Protein AF-A0A432W278-F1 (afdb_monomer_lite)

Radius of gyration: 26.46 Å; chains: 1; bounding box: 54×79×74 Å

Secondary structure (DSSP, 8-state):
------SSSSSSSSSSSSS--S----HHHHHHHHHHHHHHHHHHTT-TTHHHHBTTGGG--HHHHHHHHHHHTT-PPPS-SSS--HHHHHHHHHTTS-S-EEEEETTEEEEE-SS-HHHHHHSS-HHHHHHHHHHHHHHHHHHT-SSPP-B--PPPHHHHHHHHHHHHHH-GGGHHHHHHHHHHHHHHHHHH-TT--HHHHHHHHHHHHHHHHHHHHTTSS-THHHHHHHHHHHHHHT---

Foldseek 3Di:
DDDDDDPDPPPVVPPPPPPDPPPPDDLLVVLVLLQQLLLLLLLLVVAPQNPVWWPPSVVDPSNVSSVCSCVVSVFAADQPDDDDGQVNQVVCSNVVVDSWHWTHGPNDTDIDDPDRLSCLSNDPDPVSNQVSQVSNQVSCVVVVDPPGTDTQPQQQLLNQLLLLCLCCVVPVVCVVVSNVSNVVSLVVNCVVVVPDDSVVSVVVSVVVSVVVNVCCVVVVDPPVVSVVSNVSSCSSVVNDD

pLDDT: mean 82.52, std 17.35, range [30.95, 97.56]

Organism: NCBI:txid1434071

Structure (mmCIF, N/CA/C/O backbone):
data_AF-A0A432W278-F1
#
_entry.id   AF-A0A432W278-F1
#
loop_
_atom_site.group_PDB
_atom_site.id
_atom_site.type_symbol
_atom_site.label_atom_id
_atom_site.label_alt_id
_atom_site.label_comp_id
_atom_site.label_asym_id
_atom_site.label_entity_id
_atom_site.label_seq_id
_atom_site.pdbx_PDB_ins_code
_atom_site.Cartn_x
_atom_site.Cartn_y
_atom_site.Cartn_z
_atom_site.occupancy
_atom_site.B_iso_or_equiv
_atom_site.auth_seq_id
_atom_site.auth_comp_id
_atom_site.auth_asym_id
_atom_site.auth_atom_id
_atom_site.pdbx_PDB_model_num
ATOM 1 N N . MET A 1 1 ? -18.481 -60.434 -42.147 1.00 44.75 1 MET A N 1
ATOM 2 C CA . MET A 1 1 ? -17.463 -60.028 -41.149 1.00 44.75 1 MET A CA 1
ATOM 3 C C . MET A 1 1 ? -16.769 -58.759 -41.625 1.00 44.75 1 MET A C 1
ATOM 5 O O . MET A 1 1 ? -16.102 -58.838 -42.648 1.00 44.75 1 MET A O 1
ATOM 9 N N . LYS A 1 2 ? -16.975 -57.632 -40.922 1.00 33.44 2 LYS A N 1
ATOM 10 C CA . LYS A 1 2 ? -16.188 -56.371 -40.870 1.00 33.44 2 LYS A CA 1
ATOM 11 C C . LYS A 1 2 ? -17.157 -55.227 -40.532 1.00 33.44 2 LYS A C 1
ATOM 13 O O . LYS A 1 2 ? -17.983 -54.877 -41.357 1.00 33.44 2 LYS A O 1
ATOM 18 N N . VAL A 1 3 ? -17.338 -54.902 -39.253 1.00 35.91 3 VAL A N 1
ATOM 19 C CA . VAL A 1 3 ? -16.510 -54.037 -38.380 1.00 35.91 3 VAL A CA 1
ATOM 20 C C . VAL A 1 3 ? -17.212 -52.685 -38.224 1.00 35.91 3 VAL A C 1
ATOM 22 O O . VAL A 1 3 ? -17.221 -51.840 -39.113 1.00 35.91 3 VAL A O 1
ATOM 25 N N . PHE A 1 4 ? -17.831 -52.554 -37.050 1.00 41.25 4 PHE A N 1
ATOM 26 C CA . PHE A 1 4 ? -18.164 -51.317 -36.356 1.00 41.25 4 PHE A CA 1
ATOM 27 C C . PHE A 1 4 ? -16.961 -50.369 -36.360 1.00 41.25 4 PHE A C 1
ATOM 29 O O . PHE A 1 4 ? -15.943 -50.733 -35.794 1.00 41.25 4 PHE A O 1
ATOM 36 N N . HIS A 1 5 ? -17.080 -49.173 -36.938 1.00 38.38 5 HIS A N 1
ATOM 37 C CA . HIS A 1 5 ? -16.301 -47.982 -36.557 1.00 38.38 5 HIS A CA 1
ATOM 38 C C . HIS A 1 5 ? -16.907 -46.738 -37.228 1.00 38.38 5 HIS A C 1
ATOM 40 O O . HIS A 1 5 ? -16.278 -46.044 -38.019 1.00 38.38 5 HIS A O 1
ATOM 46 N N . LEU A 1 6 ? -18.168 -46.447 -36.911 1.00 40.25 6 LEU A N 1
ATOM 47 C CA . LEU A 1 6 ? -18.761 -45.136 -37.155 1.00 40.25 6 LEU A CA 1
ATOM 48 C C . LEU A 1 6 ? -19.125 -44.553 -35.789 1.00 40.25 6 LEU A C 1
ATOM 50 O O . LEU A 1 6 ? -19.792 -45.224 -35.010 1.00 40.25 6 LEU A O 1
ATOM 54 N N . ARG A 1 7 ? -18.724 -43.299 -35.547 1.00 42.03 7 ARG A N 1
ATOM 55 C CA . ARG A 1 7 ? -18.980 -42.473 -34.344 1.00 42.03 7 ARG A CA 1
ATOM 56 C C . ARG A 1 7 ? -17.955 -42.551 -33.205 1.00 42.03 7 ARG A C 1
ATOM 58 O O . ARG A 1 7 ? -18.301 -42.824 -32.067 1.00 42.03 7 ARG A O 1
ATOM 65 N N . LEU A 1 8 ? -16.702 -42.189 -33.489 1.00 38.44 8 LEU A N 1
ATOM 66 C CA . LEU A 1 8 ? -15.795 -41.662 -32.453 1.00 38.44 8 LEU A CA 1
ATOM 67 C C . LEU A 1 8 ? -14.733 -40.703 -33.028 1.00 38.44 8 LEU A C 1
ATOM 69 O O . LEU A 1 8 ? -13.566 -40.761 -32.664 1.00 38.44 8 LEU A O 1
ATOM 73 N N . LYS A 1 9 ? -15.110 -39.849 -33.989 1.00 35.84 9 LYS A N 1
ATOM 74 C CA . LYS A 1 9 ? -14.196 -38.840 -34.565 1.00 35.84 9 LYS A CA 1
ATOM 75 C C . LYS A 1 9 ? -14.735 -37.408 -34.577 1.00 35.84 9 LYS A C 1
ATOM 77 O O . LYS A 1 9 ? -14.032 -36.512 -35.018 1.00 35.84 9 LYS A O 1
ATOM 82 N N . THR A 1 10 ? -15.930 -37.161 -34.041 1.00 41.06 10 THR A N 1
ATOM 83 C CA . THR A 1 10 ? -16.593 -35.847 -34.173 1.00 41.06 10 THR A CA 1
ATOM 84 C C . THR A 1 10 ? -16.760 -35.098 -32.845 1.00 41.06 10 THR A C 1
ATOM 86 O O . THR A 1 10 ? -17.357 -34.035 -32.826 1.00 41.06 10 THR A O 1
ATOM 89 N N . ILE A 1 11 ? -16.218 -35.613 -31.732 1.00 42.56 11 ILE A N 1
ATOM 90 C CA . ILE A 1 11 ? -16.357 -34.993 -30.392 1.00 42.56 11 ILE A CA 1
ATOM 91 C C . ILE A 1 11 ? -14.995 -34.563 -29.798 1.00 42.56 11 ILE A C 1
ATOM 93 O O . ILE A 1 11 ? -14.932 -34.030 -28.701 1.00 42.56 11 ILE A O 1
ATOM 97 N N . ILE A 1 12 ? -13.883 -34.713 -30.531 1.00 39.59 12 ILE A N 1
ATOM 98 C CA . ILE A 1 12 ? -12.540 -34.333 -30.035 1.00 39.59 12 ILE A CA 1
ATOM 99 C C . ILE A 1 12 ? -12.035 -33.005 -30.641 1.00 39.59 12 ILE A C 1
ATOM 101 O O . ILE A 1 12 ? -11.103 -32.406 -30.122 1.00 39.59 12 ILE A O 1
ATOM 105 N N . CYS A 1 13 ? -12.698 -32.457 -31.667 1.00 33.22 13 CYS A N 1
ATOM 106 C CA . CYS A 1 13 ? -12.351 -31.133 -32.215 1.00 33.22 13 CYS A CA 1
ATOM 107 C C . CYS A 1 13 ? -13.044 -29.948 -31.516 1.00 33.22 13 CYS A C 1
ATOM 109 O O . CYS A 1 13 ? -12.709 -28.808 -31.810 1.00 33.22 13 CYS A O 1
ATOM 111 N N . GLY A 1 14 ? -14.000 -30.188 -30.611 1.00 33.12 14 GLY A N 1
ATOM 112 C CA . GLY A 1 14 ? -14.827 -29.130 -30.008 1.00 33.12 14 GLY A CA 1
ATOM 113 C C . GLY A 1 14 ? -14.397 -28.648 -28.618 1.00 33.12 14 GLY A C 1
ATOM 114 O O . GLY A 1 14 ? -15.057 -27.780 -28.065 1.00 33.12 14 GLY A O 1
ATOM 115 N N . LEU A 1 15 ? -13.333 -29.210 -28.034 1.00 38.19 15 LEU A N 1
ATOM 116 C CA . LEU A 1 15 ? -12.985 -29.011 -26.615 1.00 38.19 15 LEU A CA 1
ATOM 117 C C . LEU A 1 15 ? -11.538 -28.549 -26.372 1.00 38.19 15 LEU A C 1
ATOM 119 O O . LEU A 1 15 ? -11.066 -28.573 -25.242 1.00 38.19 15 LEU A O 1
ATOM 123 N N . LEU A 1 16 ? -10.842 -28.097 -27.419 1.00 39.88 16 LEU A N 1
ATOM 124 C CA . LEU A 1 16 ? -9.455 -27.612 -27.333 1.00 39.88 16 LEU A CA 1
ATOM 125 C C . LEU A 1 16 ? -9.276 -26.145 -27.761 1.00 39.88 16 LEU A C 1
ATOM 127 O O . LEU A 1 16 ? -8.149 -25.693 -27.916 1.00 39.88 16 LEU A O 1
ATOM 131 N N . PHE A 1 17 ? -10.368 -25.393 -27.938 1.00 38.19 17 PHE A N 1
ATOM 132 C CA . PHE A 1 17 ? -10.340 -24.051 -28.540 1.00 38.19 17 PHE A CA 1
ATOM 133 C C . PHE A 1 17 ? -10.944 -22.942 -27.659 1.00 38.19 17 PHE A C 1
ATOM 135 O O . PHE A 1 17 ? -11.505 -21.976 -28.168 1.00 38.19 17 PHE A O 1
ATOM 142 N N . THR A 1 18 ? -10.836 -23.066 -26.332 1.00 38.47 18 THR A N 1
ATOM 143 C CA . THR A 1 18 ? -11.230 -21.995 -25.390 1.00 38.47 18 THR A CA 1
ATOM 144 C C . THR A 1 18 ? -10.151 -21.637 -24.366 1.00 38.47 18 THR A C 1
ATOM 146 O O . THR A 1 18 ? -10.458 -21.051 -23.333 1.00 38.47 18 THR A O 1
ATOM 149 N N . LEU A 1 19 ? -8.880 -21.943 -24.636 1.00 41.91 19 LEU A N 1
ATOM 150 C CA . LEU A 1 19 ? -7.759 -21.311 -23.937 1.00 41.91 19 LEU A CA 1
ATOM 151 C C . LEU A 1 19 ? -6.963 -20.481 -24.944 1.00 41.91 19 LEU A C 1
ATOM 153 O O . LEU A 1 19 ? -6.742 -20.930 -26.062 1.00 41.91 19 LEU A O 1
ATOM 157 N N . PHE A 1 20 ? -6.531 -19.295 -24.512 1.00 40.19 20 PHE A N 1
ATOM 158 C CA . PHE A 1 20 ? -5.758 -18.289 -25.255 1.00 40.19 20 PHE A CA 1
ATOM 159 C C . PHE A 1 20 ? -6.564 -17.282 -26.092 1.00 40.19 20 PHE A C 1
ATOM 161 O O . PHE A 1 20 ? -6.241 -17.006 -27.240 1.00 40.19 20 PHE A O 1
ATOM 168 N N . CYS A 1 21 ? -7.530 -16.607 -25.462 1.00 30.95 21 CYS A N 1
ATOM 169 C CA . CYS A 1 21 ? -7.754 -15.187 -25.763 1.00 30.95 21 CYS A CA 1
ATOM 170 C C . CYS A 1 21 ? -6.846 -14.340 -24.856 1.00 30.95 21 CYS A C 1
ATOM 172 O O . CYS A 1 21 ? -7.317 -13.650 -23.962 1.00 30.95 21 CYS A O 1
ATOM 174 N N . ASN A 1 22 ? -5.533 -14.426 -25.071 1.00 46.69 22 ASN A N 1
ATOM 175 C CA . ASN A 1 22 ? -4.646 -13.302 -24.786 1.00 46.69 22 ASN A CA 1
ATOM 176 C C . ASN A 1 22 ? -4.217 -12.784 -26.159 1.00 46.69 22 ASN A C 1
ATOM 178 O O . ASN A 1 22 ? -3.724 -13.595 -26.950 1.00 46.69 22 ASN A O 1
ATOM 182 N N . PRO A 1 23 ? -4.416 -11.497 -26.498 1.00 47.69 23 PRO A N 1
ATOM 183 C CA . PRO A 1 23 ? -3.781 -10.954 -27.688 1.00 47.69 23 PRO A CA 1
ATOM 184 C C . PRO A 1 23 ? -2.285 -11.236 -27.544 1.00 47.69 23 PRO A C 1
ATOM 186 O O . PRO A 1 23 ? -1.694 -10.908 -26.514 1.00 47.69 23 PRO A O 1
ATOM 189 N N . ALA A 1 24 ? -1.699 -11.935 -28.515 1.00 52.19 24 ALA A N 1
ATOM 190 C CA . ALA A 1 24 ? -0.270 -12.195 -28.523 1.00 52.19 24 ALA A CA 1
ATOM 191 C C . ALA A 1 24 ? 0.432 -10.834 -28.579 1.00 52.19 24 ALA A C 1
ATOM 193 O O . ALA A 1 24 ? 0.483 -10.205 -29.636 1.00 52.19 24 ALA A O 1
ATOM 194 N N . LEU A 1 25 ? 0.881 -10.340 -27.421 1.00 61.69 25 LEU A N 1
ATOM 195 C CA . LEU A 1 25 ? 1.687 -9.133 -27.345 1.00 61.69 25 LEU A CA 1
ATOM 196 C C . LEU A 1 25 ? 2.923 -9.343 -28.214 1.00 61.69 25 LEU A C 1
ATOM 198 O O . LEU A 1 25 ? 3.498 -10.436 -28.241 1.00 61.69 25 LEU A O 1
ATOM 202 N N . SER A 1 26 ? 3.325 -8.297 -28.933 1.00 78.38 26 SER A N 1
ATOM 203 C CA . SER A 1 26 ? 4.580 -8.352 -29.668 1.00 78.38 26 SER A CA 1
ATOM 204 C C . SER A 1 26 ? 5.733 -8.572 -28.683 1.00 78.38 26 SER A C 1
ATOM 206 O O . SER A 1 26 ? 5.666 -8.157 -27.523 1.00 78.38 26 SER A O 1
ATOM 208 N N . THR A 1 27 ? 6.816 -9.209 -29.132 1.00 82.94 27 THR A N 1
ATOM 209 C CA . THR A 1 27 ? 8.018 -9.405 -28.305 1.00 82.94 27 THR A CA 1
ATOM 210 C C . THR A 1 27 ? 8.522 -8.079 -27.724 1.00 82.94 27 THR A C 1
ATOM 212 O O . THR A 1 27 ? 8.979 -8.035 -26.585 1.00 82.94 27 THR A O 1
ATOM 215 N N . GLU A 1 28 ? 8.378 -6.983 -28.473 1.00 87.62 28 GLU A N 1
ATOM 216 C CA . GLU A 1 28 ? 8.726 -5.639 -28.015 1.00 87.62 28 GLU A CA 1
ATOM 217 C C . GLU A 1 28 ? 7.831 -5.162 -26.864 1.00 87.62 28 GLU A C 1
ATOM 219 O O . GLU A 1 28 ? 8.345 -4.638 -25.877 1.00 87.62 28 GLU A O 1
ATOM 224 N N . ASP A 1 29 ? 6.514 -5.364 -26.944 1.00 90.31 29 ASP A N 1
ATOM 225 C CA . ASP A 1 29 ? 5.596 -4.954 -25.876 1.00 90.31 29 ASP A CA 1
ATOM 226 C C . ASP A 1 29 ? 5.837 -5.739 -24.585 1.00 90.31 29 ASP A C 1
ATOM 228 O O . ASP A 1 29 ? 5.805 -5.159 -23.498 1.00 90.31 29 ASP A O 1
ATOM 232 N N . VAL A 1 30 ? 6.155 -7.033 -24.696 1.00 91.00 30 VAL A N 1
ATOM 233 C CA . VAL A 1 30 ? 6.551 -7.860 -23.546 1.00 91.00 30 VAL A CA 1
ATOM 234 C C . VAL A 1 30 ? 7.827 -7.308 -22.904 1.00 91.00 30 VAL A C 1
ATOM 236 O O . VAL A 1 30 ? 7.872 -7.120 -21.690 1.00 91.00 30 VAL A O 1
ATOM 239 N N . MET A 1 31 ? 8.845 -6.970 -23.703 1.00 91.56 31 MET A N 1
ATOM 240 C CA . MET A 1 31 ? 10.083 -6.362 -23.196 1.00 91.56 31 MET A CA 1
ATOM 241 C C . MET A 1 31 ? 9.833 -4.996 -22.543 1.00 91.56 31 MET A C 1
ATOM 243 O O . MET A 1 31 ? 10.388 -4.717 -21.480 1.00 91.56 31 MET A O 1
ATOM 247 N N . LYS A 1 32 ? 8.977 -4.148 -23.131 1.00 93.44 32 LYS A N 1
ATOM 248 C CA . LYS A 1 32 ? 8.598 -2.857 -22.530 1.00 93.44 32 LYS A CA 1
ATOM 249 C C . LYS A 1 32 ? 7.884 -3.053 -21.202 1.00 93.44 32 LYS A C 1
ATOM 251 O O . LYS A 1 32 ? 8.180 -2.349 -20.240 1.00 93.44 32 LYS A O 1
ATOM 256 N N . GLN A 1 33 ? 6.962 -4.009 -21.135 1.00 95.06 33 GLN A N 1
ATOM 257 C CA . GLN A 1 33 ? 6.247 -4.311 -19.903 1.00 95.06 33 GLN A CA 1
ATOM 258 C C . GLN A 1 33 ? 7.193 -4.852 -18.825 1.00 95.06 33 GLN A C 1
ATOM 260 O O . GLN A 1 33 ? 7.074 -4.475 -17.660 1.00 95.06 33 GLN A O 1
ATOM 265 N N . ALA A 1 34 ? 8.167 -5.684 -19.198 1.00 95.50 34 ALA A N 1
ATOM 266 C CA . ALA A 1 34 ? 9.200 -6.162 -18.283 1.00 95.50 34 ALA A CA 1
ATOM 267 C C . ALA A 1 34 ? 10.079 -5.010 -17.783 1.00 95.50 34 ALA A C 1
ATOM 269 O O . ALA A 1 34 ? 10.365 -4.941 -16.590 1.00 95.50 34 ALA A O 1
ATOM 270 N N . GLY A 1 35 ? 10.437 -4.070 -18.665 1.00 94.19 35 GLY A N 1
ATOM 271 C CA . GLY A 1 35 ? 11.166 -2.851 -18.315 1.00 94.19 35 GLY A CA 1
ATOM 272 C C . GLY A 1 35 ? 10.418 -1.980 -17.311 1.00 94.19 35 GLY A C 1
ATOM 273 O O . GLY A 1 35 ? 10.987 -1.628 -16.278 1.00 94.19 35 GLY A O 1
ATOM 274 N N . ARG A 1 36 ? 9.127 -1.708 -17.548 1.00 95.50 36 ARG A N 1
ATOM 275 C CA . ARG A 1 36 ? 8.267 -0.992 -16.587 1.00 95.50 36 ARG A CA 1
ATOM 276 C C . ARG A 1 36 ? 8.257 -1.673 -15.225 1.00 95.50 36 ARG A C 1
ATOM 278 O O . ARG A 1 36 ? 8.549 -1.028 -14.224 1.00 95.50 36 ARG A O 1
ATOM 285 N N . CYS A 1 37 ? 7.961 -2.972 -15.186 1.00 96.31 37 CYS A N 1
ATOM 286 C CA . CYS A 1 37 ? 7.897 -3.717 -13.933 1.00 96.31 37 CYS A CA 1
ATOM 287 C C . CYS A 1 37 ? 9.248 -3.734 -13.206 1.00 96.31 37 CYS A C 1
ATOM 289 O O . CYS A 1 37 ? 9.292 -3.486 -12.004 1.00 96.31 37 CYS A O 1
ATOM 291 N N . ALA A 1 38 ? 10.355 -3.939 -13.925 1.00 95.00 38 ALA A N 1
ATOM 292 C CA . ALA A 1 38 ? 11.690 -3.927 -13.339 1.00 95.00 38 ALA A CA 1
ATOM 293 C C . ALA A 1 38 ? 12.010 -2.591 -12.660 1.00 95.00 38 ALA A C 1
ATOM 295 O O . ALA A 1 38 ? 12.450 -2.578 -11.511 1.00 95.00 38 ALA A O 1
ATOM 296 N N . VAL A 1 39 ? 11.763 -1.466 -13.337 1.00 94.19 39 VAL A N 1
ATOM 297 C CA . VAL A 1 39 ? 12.052 -0.155 -12.745 1.00 94.19 39 VAL A CA 1
ATOM 298 C C . VAL A 1 39 ? 11.076 0.186 -11.620 1.00 94.19 39 VAL A C 1
ATOM 300 O O . VAL A 1 39 ? 11.513 0.724 -10.605 1.00 94.19 39 VAL A O 1
ATOM 303 N N . ASN A 1 40 ? 9.801 -0.201 -11.728 1.00 95.50 40 ASN A N 1
ATOM 304 C CA . ASN A 1 40 ? 8.835 -0.059 -10.636 1.00 95.50 40 ASN A CA 1
ATOM 305 C C . ASN A 1 40 ? 9.316 -0.770 -9.363 1.00 95.50 40 ASN A C 1
ATOM 307 O O . ASN A 1 40 ? 9.323 -0.156 -8.302 1.00 95.50 40 ASN A O 1
ATOM 311 N N . TYR A 1 41 ? 9.789 -2.019 -9.448 1.00 95.44 41 TYR A N 1
ATOM 312 C CA . TYR A 1 41 ? 10.339 -2.718 -8.280 1.00 95.44 41 TYR A CA 1
ATOM 313 C C . TYR A 1 41 ? 11.577 -2.026 -7.699 1.00 95.44 41 TYR A C 1
ATOM 315 O O . TYR A 1 41 ? 11.699 -1.902 -6.480 1.00 95.44 41 TYR A O 1
ATOM 323 N N . LEU A 1 42 ? 12.491 -1.543 -8.550 1.00 92.88 42 LEU A N 1
ATOM 324 C CA . LEU A 1 42 ? 13.658 -0.798 -8.070 1.00 92.88 42 LEU A CA 1
ATOM 325 C C . LEU A 1 42 ? 13.237 0.499 -7.366 1.00 92.88 42 LEU A C 1
ATOM 327 O O . LEU A 1 42 ? 13.809 0.840 -6.334 1.00 92.88 42 LEU A O 1
ATOM 331 N N . GLN A 1 43 ? 12.208 1.188 -7.860 1.00 93.12 43 GLN A N 1
ATOM 332 C CA . GLN A 1 43 ? 11.645 2.364 -7.198 1.00 93.12 43 GLN A CA 1
ATOM 333 C C . GLN A 1 43 ? 11.083 2.050 -5.804 1.00 93.12 43 GLN A C 1
ATOM 335 O O . GLN A 1 43 ? 11.271 2.862 -4.900 1.00 93.12 43 GLN A O 1
ATOM 340 N N . VAL A 1 44 ? 10.456 0.882 -5.595 1.00 93.38 44 VAL A N 1
ATOM 341 C CA . VAL A 1 44 ? 9.965 0.478 -4.260 1.00 93.38 44 VAL A CA 1
ATOM 342 C C . VAL A 1 44 ? 11.100 0.472 -3.235 1.00 93.38 44 VAL A C 1
ATOM 344 O O . VAL A 1 44 ? 10.909 0.944 -2.118 1.00 93.38 44 VAL A O 1
ATOM 347 N N . SER A 1 45 ? 12.307 0.041 -3.625 1.00 88.56 45 SER A N 1
ATOM 348 C CA . SER A 1 45 ? 13.479 0.042 -2.733 1.00 88.56 45 SER A CA 1
ATOM 349 C C . SER A 1 45 ? 13.915 1.440 -2.266 1.00 88.56 45 SER A C 1
ATOM 351 O O . SER A 1 45 ? 14.687 1.563 -1.316 1.00 88.56 45 SER A O 1
ATOM 353 N N . HIS A 1 46 ? 13.405 2.492 -2.911 1.00 88.88 46 HIS A N 1
ATOM 354 C CA . HIS A 1 46 ? 13.645 3.891 -2.566 1.00 88.88 46 HIS A CA 1
ATOM 355 C C . HIS A 1 46 ? 12.458 4.553 -1.854 1.00 88.88 46 HIS A C 1
ATOM 357 O O . HIS A 1 46 ? 12.598 5.689 -1.395 1.00 88.88 46 HIS A O 1
ATOM 363 N N . ALA A 1 47 ? 11.302 3.889 -1.770 1.00 90.88 47 ALA A N 1
ATOM 364 C CA . ALA A 1 47 ? 10.122 4.431 -1.111 1.00 90.88 47 ALA A CA 1
ATOM 365 C C . ALA A 1 47 ? 10.259 4.301 0.412 1.00 90.88 47 ALA A C 1
ATOM 367 O O . ALA A 1 47 ? 10.384 3.207 0.964 1.00 90.88 47 ALA A O 1
ATOM 368 N N . SER A 1 48 ? 10.205 5.436 1.102 1.00 89.56 48 SER A N 1
ATOM 369 C CA . SER A 1 48 ? 10.283 5.519 2.564 1.00 89.56 48 SER A CA 1
ATOM 370 C C . SER A 1 48 ? 9.077 4.896 3.274 1.00 89.56 48 SER A C 1
ATOM 372 O O . SER A 1 48 ? 9.191 4.455 4.418 1.00 89.56 48 SER A O 1
ATOM 374 N N . ALA A 1 49 ? 7.926 4.853 2.601 1.00 87.19 49 ALA A N 1
ATOM 375 C CA . ALA A 1 49 ? 6.684 4.307 3.128 1.00 87.19 49 ALA A CA 1
ATOM 376 C C . ALA A 1 49 ? 6.467 2.823 2.790 1.00 87.19 49 ALA A C 1
ATOM 378 O O . ALA A 1 49 ? 5.503 2.246 3.290 1.00 87.19 49 ALA A O 1
ATOM 379 N N . ALA A 1 50 ? 7.330 2.188 1.981 1.00 89.75 50 ALA A N 1
ATOM 380 C CA . ALA A 1 50 ? 7.112 0.832 1.459 1.00 89.75 50 ALA A CA 1
ATOM 381 C C . ALA A 1 50 ? 6.766 -0.187 2.559 1.00 89.75 50 ALA A C 1
ATOM 383 O O . ALA A 1 50 ? 5.744 -0.867 2.473 1.00 89.75 50 ALA A O 1
ATOM 384 N N . ASN A 1 51 ? 7.541 -0.215 3.647 1.00 86.44 51 ASN A N 1
ATOM 385 C CA . ASN A 1 51 ? 7.328 -1.124 4.778 1.00 86.44 51 ASN A CA 1
ATOM 386 C C . ASN A 1 51 ? 6.081 -0.815 5.632 1.00 86.44 51 ASN A C 1
ATOM 388 O O . ASN A 1 51 ? 5.723 -1.607 6.498 1.00 86.44 51 ASN A O 1
ATOM 392 N N . ARG A 1 52 ? 5.419 0.326 5.408 1.00 82.44 52 ARG A N 1
ATOM 393 C CA . ARG A 1 52 ? 4.171 0.729 6.083 1.00 82.44 52 ARG A CA 1
ATOM 394 C C . ARG A 1 52 ? 2.935 0.555 5.210 1.00 82.44 52 ARG A C 1
ATOM 396 O O . ARG A 1 52 ? 1.823 0.699 5.711 1.00 82.44 52 ARG A O 1
ATOM 403 N N . VAL A 1 53 ? 3.112 0.295 3.915 1.00 86.69 53 VAL A N 1
ATOM 404 C CA . VAL A 1 53 ? 2.001 0.192 2.958 1.00 86.69 53 VAL A CA 1
ATOM 405 C C . VAL A 1 53 ? 1.959 -1.148 2.230 1.00 86.69 53 VAL A C 1
ATOM 407 O O . VAL A 1 53 ? 0.895 -1.491 1.720 1.00 86.69 53 VAL A O 1
ATOM 410 N N . ILE A 1 54 ? 3.047 -1.929 2.228 1.00 90.12 54 ILE A N 1
ATOM 411 C CA . ILE A 1 54 ? 3.136 -3.275 1.641 1.00 90.12 54 ILE A CA 1
ATOM 412 C C . ILE A 1 54 ? 3.241 -4.332 2.751 1.00 90.12 54 ILE A C 1
ATOM 414 O O . ILE A 1 54 ? 4.062 -4.209 3.660 1.00 90.12 54 ILE A O 1
ATOM 418 N N . VAL A 1 55 ? 2.407 -5.373 2.669 1.00 85.75 55 VAL A N 1
ATOM 419 C CA . VAL A 1 55 ? 2.410 -6.511 3.609 1.00 85.75 55 VAL A CA 1
ATOM 420 C C . VAL A 1 55 ? 3.724 -7.273 3.511 1.00 85.75 55 VAL A C 1
ATOM 422 O O . VAL A 1 55 ? 4.191 -7.545 2.407 1.00 85.75 55 VAL A O 1
ATOM 425 N N . ASP A 1 56 ? 4.290 -7.630 4.668 1.00 85.31 56 ASP A N 1
ATOM 426 C CA . ASP A 1 56 ? 5.499 -8.451 4.789 1.00 85.31 56 ASP A CA 1
ATOM 427 C C . ASP A 1 56 ? 6.648 -7.982 3.881 1.00 85.31 56 ASP A C 1
ATOM 429 O O . ASP A 1 56 ? 7.411 -8.795 3.364 1.00 85.31 56 ASP A O 1
ATOM 433 N N . TYR A 1 57 ? 6.781 -6.663 3.687 1.00 89.50 57 TYR A N 1
ATOM 434 C CA . TYR A 1 57 ? 7.737 -6.064 2.749 1.00 89.50 57 TYR A CA 1
ATOM 435 C C . TYR A 1 57 ? 9.172 -6.585 2.925 1.00 89.50 57 TYR A C 1
ATOM 437 O O . TYR A 1 57 ? 9.849 -6.866 1.943 1.00 89.50 57 TYR A O 1
ATOM 445 N N . GLU A 1 58 ? 9.611 -6.799 4.167 1.00 86.81 58 GLU A N 1
ATOM 446 C CA . GLU A 1 58 ? 10.947 -7.326 4.489 1.00 86.81 58 GLU A CA 1
ATOM 447 C C . GLU A 1 58 ? 11.193 -8.758 3.965 1.00 86.81 58 GLU A C 1
ATOM 449 O O . GLU A 1 58 ? 12.337 -9.193 3.854 1.00 86.81 58 GLU A O 1
ATOM 454 N N . GLN A 1 59 ? 10.136 -9.507 3.628 1.00 87.94 59 GLN A N 1
ATOM 455 C CA . GLN A 1 59 ? 10.218 -10.844 3.023 1.00 87.94 59 GLN A CA 1
ATOM 456 C C . GLN A 1 59 ? 10.212 -10.798 1.484 1.00 87.94 59 GLN A C 1
ATOM 458 O O . GLN A 1 59 ? 10.335 -11.836 0.829 1.00 87.94 59 GLN A O 1
ATOM 463 N N . ILE A 1 60 ? 10.050 -9.611 0.890 1.00 92.69 60 ILE A N 1
ATOM 464 C CA . ILE A 1 60 ? 9.933 -9.404 -0.553 1.00 92.69 60 ILE A CA 1
ATOM 465 C C . ILE A 1 60 ? 11.221 -8.775 -1.083 1.00 92.69 60 ILE A C 1
ATOM 467 O O . ILE A 1 60 ? 11.445 -7.573 -0.960 1.00 92.69 60 ILE A O 1
ATOM 471 N N . ASP A 1 61 ? 12.046 -9.565 -1.773 1.00 94.88 61 ASP A N 1
ATOM 472 C CA . ASP A 1 61 ? 13.227 -9.032 -2.460 1.00 94.88 61 ASP A CA 1
ATOM 473 C C . ASP A 1 61 ? 12.838 -8.377 -3.799 1.00 94.88 61 ASP A C 1
ATOM 475 O O . ASP A 1 61 ? 12.965 -8.952 -4.884 1.00 94.88 61 ASP A O 1
ATOM 479 N N . VAL A 1 62 ? 12.330 -7.143 -3.724 1.00 94.00 62 VAL A N 1
ATOM 480 C CA . VAL A 1 62 ? 11.964 -6.341 -4.907 1.00 94.00 62 VAL A CA 1
ATOM 481 C C . VAL A 1 62 ? 13.161 -6.099 -5.830 1.00 94.00 62 VAL A C 1
ATOM 483 O O . VAL A 1 62 ? 13.013 -6.016 -7.051 1.00 94.00 62 VAL A O 1
ATOM 486 N N . ARG A 1 63 ? 14.377 -6.042 -5.276 1.00 92.94 63 ARG A N 1
ATOM 487 C CA . ARG A 1 63 ? 15.595 -5.858 -6.063 1.00 92.94 63 ARG A CA 1
ATOM 488 C C . ARG A 1 63 ? 15.884 -7.102 -6.898 1.00 92.94 63 ARG A C 1
ATOM 490 O O . ARG A 1 63 ? 16.200 -6.962 -8.079 1.00 92.94 63 ARG A O 1
ATOM 497 N N . GLU A 1 64 ? 15.778 -8.294 -6.321 1.00 95.19 64 GLU A N 1
ATOM 498 C CA . GLU A 1 64 ? 15.935 -9.553 -7.055 1.00 95.19 64 GLU A CA 1
ATOM 499 C C . GLU A 1 64 ? 14.938 -9.635 -8.211 1.00 95.19 64 GLU A C 1
ATOM 501 O O . GLU A 1 64 ? 15.380 -9.841 -9.343 1.00 95.19 64 GLU A O 1
ATOM 506 N N . ARG A 1 65 ? 13.649 -9.342 -7.973 1.00 96.62 65 ARG A N 1
ATOM 507 C CA . ARG A 1 65 ? 12.604 -9.361 -9.018 1.00 96.62 65 ARG A CA 1
ATOM 508 C C . ARG A 1 65 ? 12.948 -8.460 -10.191 1.00 96.62 65 ARG A C 1
ATOM 510 O O . ARG A 1 65 ? 12.866 -8.874 -11.349 1.00 96.62 65 ARG A O 1
ATOM 517 N N . ALA A 1 66 ? 13.391 -7.237 -9.905 1.00 94.69 66 ALA A N 1
ATOM 518 C CA . ALA A 1 66 ? 13.822 -6.312 -10.942 1.00 94.69 66 ALA A CA 1
ATOM 519 C C . ALA A 1 66 ? 14.970 -6.880 -11.782 1.00 94.69 66 ALA A C 1
ATOM 521 O O . ALA A 1 66 ? 14.915 -6.887 -13.014 1.00 94.69 66 ALA A O 1
ATOM 522 N N . TRP A 1 67 ? 16.014 -7.384 -11.120 1.00 93.19 67 TRP A N 1
ATOM 523 C CA . TRP A 1 67 ? 17.176 -7.933 -11.809 1.00 93.19 67 TRP A CA 1
ATOM 524 C C . TRP A 1 67 ? 16.870 -9.240 -12.539 1.00 93.19 67 TRP A C 1
ATOM 526 O O . TRP A 1 67 ? 17.484 -9.506 -13.574 1.00 93.19 67 TRP A O 1
ATOM 536 N N . HIS A 1 68 ? 15.923 -10.036 -12.044 1.00 95.69 68 HIS A N 1
ATOM 537 C CA . HIS A 1 68 ? 15.392 -11.190 -12.749 1.00 95.69 68 HIS A CA 1
ATOM 538 C C . HIS A 1 68 ? 14.810 -10.759 -14.097 1.00 95.69 68 HIS A C 1
ATOM 540 O O . HIS A 1 68 ? 15.258 -11.253 -15.129 1.00 95.69 68 HIS A O 1
ATOM 546 N N . LEU A 1 69 ? 13.904 -9.777 -14.112 1.00 95.62 69 LEU A N 1
ATOM 547 C CA . LEU A 1 69 ? 13.298 -9.274 -15.349 1.00 95.62 69 LEU A CA 1
ATOM 548 C C . LEU A 1 69 ? 14.331 -8.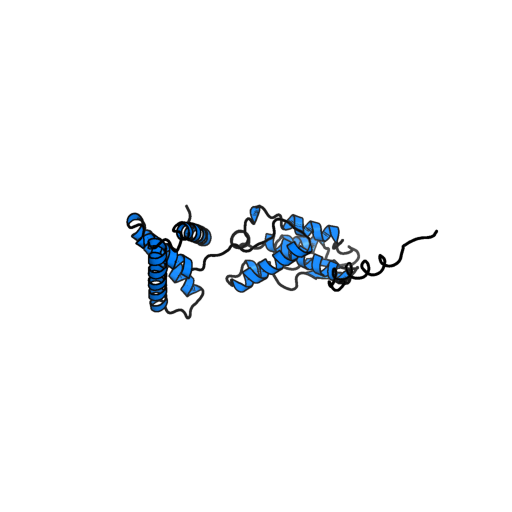681 -16.315 1.00 95.62 69 LEU A C 1
ATOM 550 O O . LEU A 1 69 ? 14.317 -9.013 -17.500 1.00 95.62 69 LEU A O 1
ATOM 554 N N . ILE A 1 70 ? 15.266 -7.865 -15.818 1.00 91.88 70 ILE A N 1
ATOM 555 C CA . ILE A 1 70 ? 16.319 -7.265 -16.653 1.00 91.88 70 ILE A CA 1
ATOM 556 C C . ILE A 1 70 ? 17.160 -8.344 -17.347 1.00 91.88 70 ILE A C 1
ATOM 558 O O . ILE A 1 70 ? 17.462 -8.215 -18.534 1.00 91.88 70 ILE A O 1
ATOM 562 N N . ARG A 1 71 ? 17.519 -9.424 -16.641 1.00 93.00 71 ARG A N 1
ATOM 563 C CA . ARG A 1 71 ? 18.292 -10.534 -17.222 1.00 93.00 71 ARG A CA 1
ATOM 564 C C . ARG A 1 71 ? 17.458 -11.374 -18.184 1.00 93.00 71 ARG A C 1
ATOM 566 O O . ARG A 1 71 ? 17.908 -11.626 -19.299 1.00 93.00 71 ARG A O 1
ATOM 573 N N . THR A 1 72 ? 16.262 -11.787 -17.767 1.00 94.38 72 THR A N 1
ATOM 574 C CA . THR A 1 72 ? 15.380 -12.679 -18.535 1.00 94.38 72 THR A CA 1
ATOM 575 C C . THR A 1 72 ? 14.987 -12.063 -19.875 1.00 94.38 72 THR A C 1
ATOM 577 O O . THR A 1 72 ? 15.017 -12.747 -20.895 1.00 94.38 72 THR A O 1
ATOM 580 N N . TYR A 1 73 ? 14.703 -10.760 -19.892 1.00 92.62 73 TYR A N 1
ATOM 581 C CA . TYR A 1 73 ? 14.319 -10.027 -21.100 1.00 92.62 73 TYR A CA 1
ATOM 582 C C . TYR A 1 73 ? 15.482 -9.272 -21.753 1.00 92.62 73 TYR A C 1
ATOM 584 O O . TYR A 1 73 ? 15.253 -8.488 -22.666 1.00 92.62 73 TYR A O 1
ATOM 592 N N . GLN A 1 74 ? 16.722 -9.510 -21.306 1.00 89.75 74 GLN A N 1
ATOM 593 C CA . GLN A 1 74 ? 17.942 -8.911 -21.863 1.00 89.75 74 GLN A CA 1
ATOM 594 C C . GLN A 1 74 ? 17.853 -7.381 -22.006 1.00 89.75 74 GLN A C 1
ATOM 596 O O . GLN A 1 74 ? 18.275 -6.806 -23.006 1.00 89.75 74 GLN A O 1
ATOM 601 N N . LEU A 1 75 ? 17.317 -6.711 -20.983 1.00 88.00 75 LEU A N 1
ATOM 602 C CA . LEU A 1 75 ? 17.000 -5.278 -21.012 1.00 88.00 75 LEU A CA 1
ATOM 603 C C . LEU A 1 75 ? 18.213 -4.367 -20.774 1.00 88.00 75 LEU A C 1
ATOM 605 O O . LEU A 1 75 ? 18.068 -3.165 -20.553 1.00 88.00 75 LEU A O 1
ATOM 609 N N . ASN A 1 76 ? 19.425 -4.919 -20.782 1.00 77.62 76 ASN A N 1
ATOM 610 C CA . ASN A 1 76 ? 20.633 -4.116 -20.663 1.00 77.62 76 ASN A CA 1
ATOM 611 C C . ASN A 1 76 ? 20.809 -3.307 -21.959 1.00 77.62 76 ASN A C 1
ATOM 613 O O . ASN A 1 76 ? 20.837 -3.904 -23.036 1.00 77.62 76 ASN A O 1
ATOM 617 N N . PRO A 1 77 ? 20.932 -1.971 -21.898 1.00 66.06 77 PRO A N 1
ATOM 618 C CA . PRO A 1 77 ? 21.140 -1.183 -23.104 1.00 66.06 77 PRO A CA 1
ATOM 619 C C . PRO A 1 77 ? 22.484 -1.549 -23.746 1.00 66.06 77 PRO A C 1
ATOM 621 O O . PRO A 1 77 ? 23.506 -1.684 -23.066 1.00 66.06 77 PRO A O 1
ATOM 624 N N . SER A 1 78 ? 22.486 -1.702 -25.070 1.00 56.91 78 SER A N 1
ATOM 625 C CA . SER A 1 78 ? 23.701 -1.886 -25.860 1.00 56.91 78 SER A CA 1
ATOM 626 C C . SER A 1 78 ? 24.647 -0.708 -25.603 1.00 56.91 78 SER A C 1
ATOM 628 O O . SER A 1 78 ? 24.305 0.436 -25.886 1.00 56.91 78 SER A O 1
ATOM 630 N N . ILE A 1 79 ? 25.845 -0.976 -25.072 1.00 53.09 79 ILE A N 1
ATOM 631 C CA . ILE A 1 79 ? 26.844 0.021 -24.612 1.00 53.09 79 ILE A CA 1
ATOM 632 C C . ILE A 1 79 ? 27.482 0.806 -25.793 1.00 53.09 79 ILE A C 1
ATOM 634 O O . ILE A 1 79 ? 28.490 1.493 -25.653 1.00 53.09 79 ILE A O 1
ATOM 638 N N . SER A 1 80 ? 26.923 0.720 -26.998 1.00 45.38 80 SER A N 1
ATOM 639 C CA . SER A 1 80 ? 27.490 1.304 -28.212 1.00 45.38 80 SER A CA 1
ATOM 640 C C . SER A 1 80 ? 26.822 2.637 -28.560 1.00 45.38 80 SER A C 1
ATOM 642 O O . SER A 1 80 ? 25.920 2.682 -29.394 1.00 45.38 80 SER A O 1
ATOM 644 N N . GLY A 1 81 ? 27.275 3.731 -27.942 1.00 46.84 81 GLY A N 1
ATOM 645 C CA . GLY A 1 81 ? 26.902 5.091 -28.350 1.00 46.84 81 GLY A CA 1
ATOM 646 C C . GLY A 1 81 ? 27.087 6.131 -27.246 1.00 46.84 81 GLY A C 1
ATOM 647 O O . GLY A 1 81 ? 26.633 5.948 -26.126 1.00 46.84 81 GLY A O 1
ATOM 648 N N . SER A 1 82 ? 27.790 7.217 -27.557 1.00 46.16 82 SER A N 1
ATOM 649 C CA . SER A 1 82 ? 28.306 8.232 -26.633 1.00 46.16 82 SER A CA 1
ATOM 650 C C . SER A 1 82 ? 27.276 8.897 -25.706 1.00 46.16 82 SER A C 1
ATOM 652 O O . SER A 1 82 ? 26.276 9.433 -26.178 1.00 46.16 82 SER A O 1
ATOM 654 N N . GLY A 1 83 ? 27.626 9.025 -24.420 1.00 50.75 83 GLY A N 1
ATOM 655 C CA . GLY A 1 83 ? 27.230 10.173 -23.589 1.00 50.75 83 GLY A CA 1
ATOM 656 C C . GLY A 1 83 ? 26.719 9.837 -22.190 1.00 50.75 83 GLY A C 1
ATOM 657 O O . GLY A 1 83 ? 27.166 10.451 -21.226 1.00 50.75 83 GLY A O 1
ATOM 658 N N . ASN A 1 84 ? 25.846 8.838 -22.060 1.00 54.31 84 ASN A N 1
ATOM 659 C CA . ASN A 1 84 ? 25.312 8.387 -20.774 1.00 54.31 84 ASN A CA 1
ATOM 660 C C . ASN A 1 84 ? 25.534 6.881 -20.651 1.00 54.31 84 ASN A C 1
ATOM 662 O O . ASN A 1 84 ? 24.809 6.071 -21.219 1.00 54.31 84 ASN A O 1
ATOM 666 N N . ASN A 1 85 ? 26.586 6.497 -19.931 1.00 70.81 85 ASN A N 1
ATOM 667 C CA . ASN A 1 85 ? 26.836 5.091 -19.648 1.00 70.81 85 ASN A CA 1
ATOM 668 C C . ASN A 1 85 ? 25.688 4.595 -18.760 1.00 70.81 85 ASN A C 1
ATOM 670 O O . ASN A 1 85 ? 25.436 5.205 -17.726 1.00 70.81 85 ASN A O 1
ATOM 674 N N . PHE A 1 86 ? 25.041 3.480 -19.101 1.00 74.94 86 PHE A N 1
ATOM 675 C CA . PHE A 1 86 ? 24.022 2.832 -18.258 1.00 74.94 86 PHE A CA 1
ATOM 676 C C . PHE A 1 86 ? 24.431 2.745 -16.782 1.00 74.94 86 PHE A C 1
ATOM 678 O O . PHE A 1 86 ? 23.618 2.962 -15.895 1.00 74.94 86 PHE A O 1
ATOM 685 N N . ALA A 1 87 ? 25.720 2.519 -16.511 1.00 75.81 87 ALA A N 1
ATOM 686 C CA . ALA A 1 87 ? 26.280 2.542 -15.164 1.00 75.81 87 ALA A CA 1
ATOM 687 C C . ALA A 1 87 ? 26.090 3.888 -14.430 1.00 75.81 87 ALA A C 1
ATOM 689 O O . ALA A 1 87 ? 25.848 3.895 -13.229 1.00 75.81 87 ALA A O 1
ATOM 690 N N . VAL A 1 88 ? 26.190 5.023 -15.127 1.00 79.88 88 VAL A N 1
ATOM 691 C CA . VAL A 1 88 ? 25.948 6.365 -14.573 1.00 79.88 88 VAL A CA 1
ATOM 692 C C . VAL A 1 88 ? 24.466 6.559 -14.269 1.00 79.88 88 VAL A C 1
ATOM 694 O O . VAL A 1 88 ? 24.143 7.010 -13.173 1.00 79.88 88 VAL A O 1
ATOM 697 N N . ASP A 1 89 ? 23.575 6.194 -15.190 1.00 81.00 89 ASP A N 1
ATOM 698 C CA . ASP A 1 89 ? 22.129 6.337 -14.981 1.00 81.00 89 ASP A CA 1
ATOM 699 C C . ASP A 1 89 ? 21.618 5.394 -13.891 1.00 81.00 89 ASP A C 1
ATOM 701 O O . ASP A 1 89 ? 20.887 5.827 -13.003 1.00 81.00 89 ASP A O 1
ATOM 705 N N . LEU A 1 90 ? 22.101 4.150 -13.865 1.00 82.50 90 LEU A N 1
ATOM 706 C CA . LEU A 1 90 ? 21.847 3.209 -12.781 1.00 82.50 90 LEU A CA 1
ATOM 707 C C . LEU A 1 90 ? 22.371 3.745 -11.447 1.00 82.50 90 LEU A C 1
ATOM 709 O O . LEU A 1 90 ? 21.677 3.651 -10.444 1.00 82.50 90 LEU A O 1
ATOM 713 N N . ASN A 1 91 ? 23.564 4.343 -11.411 1.00 82.62 91 ASN A N 1
ATOM 714 C CA . ASN A 1 91 ? 24.100 4.917 -10.177 1.00 82.62 91 ASN A CA 1
ATOM 715 C C . ASN A 1 91 ? 23.272 6.123 -9.704 1.00 82.62 91 ASN A C 1
ATOM 717 O O . ASN A 1 91 ? 23.007 6.252 -8.513 1.00 82.62 91 ASN A O 1
ATOM 721 N N . ARG A 1 92 ? 22.810 6.992 -10.615 1.00 84.25 92 ARG A N 1
ATOM 722 C CA . ARG A 1 92 ? 21.887 8.088 -10.266 1.00 84.25 92 ARG A CA 1
ATOM 723 C C . ARG A 1 92 ? 20.562 7.547 -9.736 1.00 84.25 92 ARG A C 1
ATOM 725 O O . ARG A 1 92 ? 20.086 8.053 -8.725 1.00 84.25 92 ARG A O 1
ATOM 732 N N . PHE A 1 93 ? 20.007 6.526 -10.383 1.00 86.31 93 PHE A N 1
ATOM 733 C CA . PHE A 1 93 ? 18.783 5.860 -9.951 1.00 86.31 93 PHE A CA 1
ATOM 734 C C . PHE A 1 93 ? 18.948 5.255 -8.549 1.00 86.31 93 PHE A C 1
ATOM 736 O O . PHE A 1 93 ? 18.207 5.607 -7.643 1.00 86.31 93 PHE A O 1
ATOM 743 N N . VAL A 1 94 ? 19.988 4.441 -8.332 1.00 82.06 94 VAL A N 1
ATOM 744 C CA . VAL A 1 94 ? 20.278 3.786 -7.041 1.00 82.06 94 VAL A CA 1
ATOM 745 C C . VAL A 1 94 ? 20.532 4.803 -5.922 1.00 82.06 94 VAL A C 1
ATOM 747 O O . VAL A 1 94 ? 20.216 4.542 -4.765 1.00 82.06 94 VAL A O 1
ATOM 750 N N . GLN A 1 95 ? 21.076 5.977 -6.248 1.00 82.50 95 GLN A N 1
ATOM 751 C CA . GLN A 1 95 ? 21.247 7.086 -5.302 1.00 82.50 95 GLN A CA 1
ATOM 752 C C . GLN A 1 95 ? 19.957 7.889 -5.050 1.00 82.50 95 GLN A C 1
ATOM 754 O O . GLN A 1 95 ? 20.015 8.902 -4.354 1.00 82.50 95 GLN A O 1
ATOM 759 N N . GLY A 1 96 ? 18.821 7.510 -5.644 1.00 79.81 96 GLY A N 1
ATOM 760 C CA . GLY A 1 96 ? 17.561 8.253 -5.558 1.00 79.81 96 GLY A CA 1
ATOM 761 C C . GLY A 1 96 ? 17.595 9.620 -6.254 1.00 79.81 96 GLY A C 1
ATOM 762 O O . GLY A 1 96 ? 16.748 10.466 -5.992 1.00 79.81 96 GLY A O 1
ATOM 763 N N . LYS A 1 97 ? 18.582 9.872 -7.127 1.00 83.44 97 LYS A N 1
ATOM 764 C CA . LYS A 1 97 ? 18.714 11.124 -7.900 1.00 83.44 97 LYS A CA 1
ATOM 765 C C . LYS A 1 97 ? 17.905 11.111 -9.198 1.00 83.44 97 LYS A C 1
ATOM 767 O O . LYS A 1 97 ? 17.856 12.121 -9.893 1.00 83.44 97 LYS A O 1
ATOM 772 N N . SER A 1 98 ? 17.330 9.965 -9.550 1.00 84.69 98 SER A N 1
ATOM 773 C CA . SER A 1 98 ? 16.437 9.786 -10.689 1.00 84.69 98 SER A CA 1
ATOM 774 C C . SER A 1 98 ? 15.371 8.767 -10.319 1.00 84.69 98 SER A C 1
ATOM 776 O O . SER A 1 98 ? 15.707 7.710 -9.791 1.00 84.69 98 SER A O 1
ATOM 778 N N . ASN A 1 99 ? 14.118 9.056 -10.663 1.00 83.69 99 ASN A N 1
ATOM 779 C CA . ASN A 1 99 ? 13.035 8.077 -10.599 1.00 83.69 99 ASN A CA 1
ATOM 780 C C . ASN A 1 99 ? 12.944 7.265 -11.899 1.00 83.69 99 ASN A C 1
ATOM 782 O O . ASN A 1 99 ? 12.192 6.306 -11.963 1.00 83.69 99 ASN A O 1
ATOM 786 N N . SER A 1 100 ? 13.722 7.583 -12.931 1.00 86.62 100 SER A N 1
ATOM 787 C CA . SER A 1 100 ? 13.667 6.855 -14.199 1.00 86.62 100 SER A CA 1
ATOM 788 C C . SER A 1 100 ? 15.017 6.243 -14.571 1.00 86.62 100 SER A C 1
ATOM 790 O O . SER A 1 100 ? 16.074 6.812 -14.285 1.00 86.62 100 SER A O 1
ATOM 792 N N . LEU A 1 101 ? 14.979 5.080 -15.217 1.00 88.69 101 LEU A N 1
ATOM 793 C CA . LEU A 1 101 ? 16.122 4.314 -15.694 1.00 88.69 101 LEU A CA 1
ATOM 794 C C . LEU A 1 101 ? 15.946 3.984 -17.178 1.00 88.69 101 LEU A C 1
ATOM 796 O O . LEU A 1 101 ? 14.873 3.579 -17.624 1.00 88.69 101 LEU A O 1
ATOM 800 N N . GLN A 1 102 ? 17.021 4.160 -17.939 1.00 88.44 102 GLN A N 1
ATOM 801 C CA . GLN A 1 102 ? 17.075 3.795 -19.349 1.00 88.44 102 GLN A CA 1
ATOM 802 C C . GLN A 1 102 ? 17.435 2.314 -19.500 1.00 88.44 102 GLN A C 1
ATOM 804 O O . GLN A 1 102 ? 18.453 1.866 -18.971 1.00 88.44 102 GLN A O 1
ATOM 809 N N . LEU A 1 103 ? 16.612 1.567 -20.236 1.00 88.00 103 LEU A N 1
ATOM 810 C CA . LEU A 1 103 ? 16.785 0.142 -20.518 1.00 88.00 103 LEU A CA 1
ATOM 811 C C . LEU A 1 103 ? 16.759 -0.127 -22.028 1.00 88.00 103 LEU A C 1
ATOM 813 O O . LEU A 1 103 ? 16.157 0.618 -22.800 1.00 88.00 103 LEU A O 1
ATOM 817 N N . GLY A 1 104 ? 17.421 -1.202 -22.448 1.00 87.50 104 GLY A N 1
ATOM 818 C CA . GLY A 1 104 ? 17.419 -1.683 -23.825 1.00 87.50 104 GLY A CA 1
ATOM 819 C C . GLY A 1 104 ? 16.148 -2.465 -24.148 1.00 87.50 104 GLY A C 1
ATOM 820 O O . GLY A 1 104 ? 15.831 -3.446 -23.487 1.00 87.50 104 GLY A O 1
ATOM 821 N N . VAL A 1 105 ? 15.431 -2.068 -25.192 1.00 86.88 105 VAL A N 1
ATOM 822 C CA . VAL A 1 105 ? 14.248 -2.759 -25.712 1.00 86.88 105 VAL A CA 1
ATOM 823 C C . VAL A 1 105 ? 14.421 -2.916 -27.215 1.00 86.88 105 VAL A C 1
ATOM 825 O O . VAL A 1 105 ? 14.414 -1.929 -27.947 1.00 86.88 105 VAL A O 1
ATOM 828 N N . ASN A 1 106 ? 14.575 -4.157 -27.683 1.00 85.31 106 ASN A N 1
ATOM 829 C CA . ASN A 1 106 ? 14.698 -4.484 -29.108 1.00 85.31 106 ASN A CA 1
ATOM 830 C C . ASN A 1 106 ? 15.747 -3.621 -29.854 1.00 85.31 106 ASN A C 1
ATOM 832 O O . ASN A 1 106 ? 15.505 -3.115 -30.946 1.00 85.31 106 ASN A O 1
ATOM 836 N N . GLY A 1 107 ? 16.901 -3.385 -29.220 1.00 78.56 107 GLY A N 1
ATOM 837 C CA . GLY A 1 107 ? 17.984 -2.560 -29.772 1.00 78.56 107 GLY A CA 1
ATOM 838 C C . GLY A 1 107 ? 17.830 -1.043 -29.589 1.00 78.56 107 GLY A C 1
ATOM 839 O O . GLY A 1 107 ? 18.783 -0.318 -29.864 1.00 78.56 107 GLY A O 1
ATOM 840 N N . ASN A 1 108 ? 16.694 -0.562 -29.076 1.00 83.50 108 ASN A N 1
ATOM 841 C CA . ASN A 1 108 ? 16.463 0.845 -28.741 1.00 83.50 108 ASN A CA 1
ATOM 842 C C . ASN A 1 108 ? 16.636 1.101 -27.240 1.00 83.50 108 ASN A C 1
ATOM 844 O O . ASN A 1 108 ? 16.398 0.217 -26.423 1.00 83.50 108 ASN A O 1
ATOM 848 N N . VAL A 1 109 ? 17.000 2.326 -26.864 1.00 85.69 109 VAL A N 1
ATOM 849 C CA . VAL A 1 109 ? 17.024 2.754 -25.458 1.00 85.69 109 VAL A CA 1
ATOM 850 C C . VAL A 1 109 ? 15.686 3.402 -25.109 1.00 85.69 109 VAL A C 1
ATOM 852 O O . VAL A 1 109 ? 15.257 4.340 -25.777 1.00 85.69 109 VAL A O 1
ATOM 855 N N . VAL A 1 110 ? 15.031 2.903 -24.062 1.00 87.12 110 VAL A N 1
ATOM 856 C CA . VAL A 1 110 ? 13.720 3.367 -23.590 1.00 87.12 110 VAL A CA 1
ATOM 857 C C . VAL A 1 110 ? 13.820 3.765 -22.118 1.00 87.12 110 VAL A C 1
ATOM 859 O O . VAL A 1 110 ? 14.456 3.073 -21.327 1.00 87.12 110 VAL A O 1
ATOM 862 N N . LEU A 1 111 ? 13.205 4.889 -21.748 1.00 88.12 111 LEU A N 1
ATOM 863 C CA . LEU A 1 111 ? 13.172 5.401 -20.377 1.00 88.12 111 LEU A CA 1
ATOM 864 C C . LEU A 1 111 ? 11.954 4.844 -19.626 1.00 88.12 111 LEU A C 1
ATOM 866 O O . LEU A 1 111 ? 10.834 4.960 -20.116 1.00 88.12 111 LEU A O 1
ATOM 870 N N . PHE A 1 112 ? 12.165 4.297 -18.429 1.00 89.31 112 PHE A N 1
ATOM 871 C CA . PHE A 1 112 ? 11.108 3.753 -17.569 1.00 89.31 112 PHE A CA 1
ATOM 872 C C . PHE A 1 112 ? 11.235 4.239 -16.121 1.00 89.31 112 PHE A C 1
ATOM 874 O O . PHE A 1 112 ? 12.350 4.535 -15.709 1.00 89.31 112 PHE A O 1
ATOM 881 N N . PRO A 1 113 ? 10.153 4.257 -15.324 1.00 79.62 113 PRO A N 1
ATOM 882 C CA . PRO A 1 113 ? 8.767 4.224 -15.763 1.00 79.62 113 PRO A CA 1
ATOM 883 C C . PRO A 1 113 ? 8.333 5.646 -16.154 1.00 79.62 113 PRO A C 1
ATOM 885 O O . PRO A 1 113 ? 9.006 6.631 -15.837 1.00 79.62 113 PRO A O 1
ATOM 888 N N . GLU A 1 114 ? 7.207 5.765 -16.851 1.00 71.50 114 GLU A N 1
ATOM 889 C CA . GLU A 1 114 ? 6.622 7.066 -17.197 1.00 71.50 114 GLU A CA 1
ATOM 890 C C . GLU A 1 114 ? 6.003 7.795 -15.989 1.00 71.50 114 GLU A C 1
ATOM 892 O O . GLU A 1 114 ? 5.805 9.006 -16.042 1.00 71.50 114 GLU A O 1
ATOM 897 N N . ALA A 1 115 ? 5.727 7.069 -14.899 1.00 81.50 115 ALA A N 1
ATOM 898 C CA . ALA A 1 115 ? 5.202 7.580 -13.635 1.00 81.50 115 ALA A CA 1
ATOM 899 C C . ALA A 1 115 ? 6.008 7.031 -12.446 1.00 81.50 115 ALA A C 1
ATOM 901 O O . ALA A 1 115 ? 6.661 5.992 -12.544 1.00 81.50 115 ALA A O 1
ATOM 902 N N . SER A 1 116 ? 5.982 7.740 -11.319 1.00 88.75 116 SER A N 1
ATOM 903 C CA . SER A 1 116 ? 6.784 7.403 -10.143 1.00 88.75 116 SER A CA 1
ATOM 904 C C . SER A 1 116 ? 5.964 6.621 -9.116 1.00 88.75 116 SER A C 1
ATOM 906 O O . SER A 1 116 ? 5.311 7.211 -8.260 1.00 88.75 116 SER A O 1
ATOM 908 N N . ILE A 1 117 ? 6.060 5.287 -9.155 1.00 92.62 117 ILE A N 1
ATOM 909 C CA . ILE A 1 117 ? 5.548 4.395 -8.100 1.00 92.62 117 ILE A CA 1
ATOM 910 C C . ILE A 1 117 ? 6.127 4.7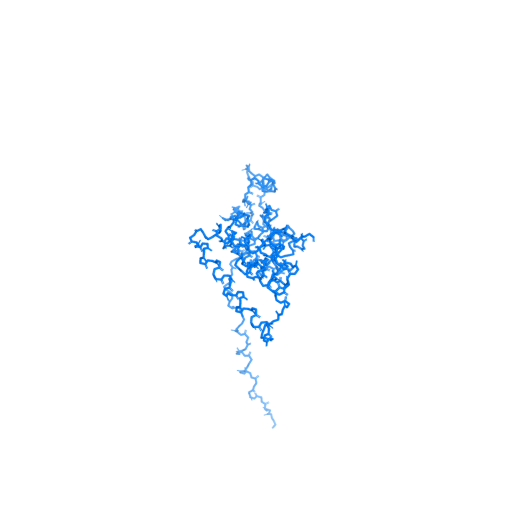85 -6.741 1.00 92.62 117 ILE A C 1
ATOM 912 O O . ILE A 1 117 ? 5.419 4.740 -5.740 1.00 92.62 117 ILE A O 1
ATOM 916 N N . LYS A 1 118 ? 7.399 5.200 -6.690 1.00 93.06 118 LYS A N 1
ATOM 917 C CA . LYS A 1 118 ? 8.018 5.685 -5.451 1.00 93.06 118 LYS A CA 1
ATOM 918 C C . LYS A 1 118 ? 7.223 6.848 -4.848 1.00 93.06 118 LYS A C 1
ATOM 920 O O . LYS A 1 118 ? 6.925 6.824 -3.657 1.00 93.06 118 LYS A O 1
ATOM 925 N N . ASP A 1 119 ? 6.906 7.859 -5.654 1.00 92.31 119 ASP A N 1
ATOM 926 C CA . ASP A 1 119 ? 6.218 9.055 -5.161 1.00 92.31 119 ASP A CA 1
ATOM 927 C C . ASP A 1 119 ? 4.763 8.745 -4.793 1.00 92.31 119 ASP A C 1
ATOM 929 O O . ASP A 1 119 ? 4.288 9.248 -3.780 1.00 92.31 119 ASP A O 1
ATOM 933 N N . ASP A 1 120 ? 4.094 7.852 -5.528 1.00 93.12 120 ASP A N 1
ATOM 934 C CA . ASP A 1 120 ? 2.750 7.377 -5.180 1.00 93.12 120 ASP A CA 1
ATOM 935 C C . ASP A 1 120 ? 2.738 6.607 -3.848 1.00 93.12 120 ASP A C 1
ATOM 937 O O . ASP A 1 120 ? 1.867 6.841 -3.006 1.00 93.12 120 ASP A O 1
ATOM 941 N N . LEU A 1 121 ? 3.721 5.727 -3.620 1.00 92.12 121 LEU A N 1
ATOM 942 C CA . LEU A 1 121 ? 3.879 4.988 -2.361 1.00 92.12 121 LEU A CA 1
ATOM 943 C C . LEU A 1 121 ? 4.199 5.917 -1.181 1.00 92.12 121 LEU A C 1
ATOM 945 O O . LEU A 1 121 ? 3.660 5.721 -0.093 1.00 92.12 121 LEU A O 1
ATOM 949 N N . ASP A 1 122 ? 5.058 6.918 -1.391 1.00 90.62 122 ASP A N 1
ATOM 950 C CA . ASP A 1 122 ? 5.436 7.911 -0.376 1.00 90.62 122 ASP A CA 1
ATOM 951 C C . ASP A 1 122 ? 4.384 9.013 -0.175 1.00 90.62 122 ASP A C 1
ATOM 953 O O . ASP A 1 122 ? 4.473 9.792 0.781 1.00 90.62 122 ASP A O 1
ATOM 957 N N . SER A 1 123 ? 3.390 9.101 -1.060 1.00 85.56 123 SER A N 1
ATOM 958 C CA . SER A 1 123 ? 2.324 10.089 -0.954 1.00 85.56 123 SER A CA 1
ATOM 959 C C . SER A 1 123 ? 1.460 9.851 0.288 1.00 85.56 123 SER A C 1
ATOM 961 O O . SER A 1 123 ? 1.399 8.754 0.846 1.00 85.56 123 SER A O 1
ATOM 963 N N . GLN A 1 124 ? 0.741 10.889 0.717 1.00 78.44 124 GLN A N 1
ATOM 964 C CA . GLN A 1 124 ? -0.333 10.750 1.707 1.00 78.44 124 GLN A CA 1
ATOM 965 C C . GLN A 1 124 ? -1.686 10.411 1.055 1.00 78.44 124 GLN A C 1
ATOM 967 O O . GLN A 1 124 ? -2.680 10.259 1.764 1.00 78.44 124 GLN A O 1
ATOM 972 N N . ASP A 1 125 ? -1.738 10.288 -0.276 1.00 79.94 125 ASP A N 1
ATOM 973 C CA . ASP A 1 125 ? -2.946 9.915 -1.006 1.00 79.94 125 ASP A CA 1
ATOM 974 C C . ASP A 1 125 ? -3.078 8.390 -1.043 1.00 79.94 125 ASP A C 1
ATOM 976 O O . ASP A 1 125 ? -2.340 7.671 -1.721 1.00 79.94 125 ASP A O 1
ATOM 980 N N . ARG A 1 126 ? -4.072 7.880 -0.316 1.00 76.25 126 ARG A N 1
ATOM 981 C CA . ARG A 1 126 ? -4.312 6.442 -0.231 1.00 76.25 126 ARG A CA 1
ATOM 982 C C . ARG A 1 126 ? -4.699 5.823 -1.573 1.00 76.25 126 ARG A C 1
ATOM 984 O O . ARG A 1 126 ? -4.367 4.662 -1.814 1.00 76.25 126 ARG A O 1
ATOM 991 N N . SER A 1 127 ? -5.387 6.565 -2.435 1.00 76.88 127 SER A N 1
ATOM 992 C CA . SER A 1 127 ? -5.774 6.070 -3.758 1.00 76.88 127 SER A CA 1
ATOM 993 C C . SER A 1 127 ? -4.543 5.892 -4.642 1.00 76.88 127 SER A C 1
ATOM 995 O O . SER A 1 127 ? -4.422 4.866 -5.313 1.00 76.88 127 SER A O 1
ATOM 997 N N . ALA A 1 128 ? -3.596 6.834 -4.575 1.00 85.12 128 ALA A N 1
ATOM 998 C CA . ALA A 1 128 ? -2.310 6.731 -5.261 1.00 85.12 128 ALA A CA 1
ATOM 999 C C . ALA A 1 128 ? -1.497 5.530 -4.748 1.00 85.12 128 ALA A C 1
ATOM 1001 O O . ALA A 1 128 ? -1.090 4.682 -5.543 1.00 85.12 128 ALA A O 1
ATOM 1002 N N . GLN A 1 129 ? -1.367 5.374 -3.424 1.00 89.19 129 GLN A N 1
ATOM 1003 C CA . GLN A 1 129 ? -0.687 4.219 -2.823 1.00 89.19 129 GLN A CA 1
ATOM 1004 C C . GLN A 1 129 ? -1.302 2.883 -3.263 1.00 89.19 129 GLN A C 1
ATOM 1006 O O . GLN A 1 129 ? -0.583 1.955 -3.634 1.00 89.19 129 GLN A O 1
ATOM 1011 N N . LEU A 1 130 ? -2.634 2.763 -3.223 1.00 85.12 130 LEU A N 1
ATOM 1012 C CA . LEU A 1 130 ? -3.321 1.527 -3.595 1.00 85.12 130 LEU A CA 1
ATOM 1013 C C . LEU A 1 130 ? -3.148 1.219 -5.086 1.00 85.12 130 LEU A C 1
ATOM 1015 O O . LEU A 1 130 ? -2.875 0.073 -5.434 1.00 85.12 130 LEU A O 1
ATOM 1019 N N . SER A 1 131 ? -3.255 2.231 -5.948 1.00 87.81 131 SER A N 1
ATOM 1020 C CA . SER A 1 131 ? -3.014 2.105 -7.389 1.00 87.81 131 SER A CA 1
ATOM 1021 C C . SER A 1 131 ? -1.582 1.643 -7.689 1.00 87.81 131 SER A C 1
ATOM 1023 O O . SER A 1 131 ? -1.363 0.727 -8.489 1.00 87.81 131 SER A O 1
ATOM 1025 N N . ALA A 1 132 ? -0.594 2.206 -6.987 1.00 93.94 132 ALA A N 1
ATOM 1026 C CA . ALA A 1 132 ? 0.803 1.804 -7.108 1.00 93.94 132 ALA A CA 1
ATOM 1027 C C . ALA A 1 132 ? 1.016 0.339 -6.697 1.00 93.94 132 ALA A C 1
ATOM 1029 O O . ALA A 1 132 ? 1.653 -0.434 -7.414 1.00 93.94 132 ALA A O 1
ATOM 1030 N N . ILE A 1 133 ? 0.417 -0.080 -5.583 1.00 93.88 133 ILE A N 1
ATOM 1031 C CA . ILE A 1 133 ? 0.490 -1.464 -5.101 1.00 93.88 133 ILE A CA 1
ATOM 1032 C C . ILE A 1 133 ? -0.226 -2.431 -6.052 1.00 93.88 133 ILE A C 1
ATOM 1034 O O . ILE A 1 133 ? 0.297 -3.507 -6.326 1.00 93.88 133 ILE A O 1
ATOM 1038 N N . GLN A 1 134 ? -1.376 -2.050 -6.614 1.00 91.62 134 GLN A N 1
ATOM 1039 C CA . GLN A 1 134 ? -2.069 -2.839 -7.639 1.00 91.62 134 GLN A CA 1
ATOM 1040 C C . GLN A 1 134 ? -1.230 -2.982 -8.913 1.00 91.62 134 GLN A C 1
ATOM 1042 O O . GLN A 1 134 ? -1.186 -4.060 -9.502 1.00 91.62 134 GLN A O 1
ATOM 1047 N N . THR A 1 135 ? -0.517 -1.926 -9.308 1.00 95.12 135 THR A N 1
ATOM 1048 C CA . THR A 1 135 ? 0.419 -1.967 -10.439 1.00 95.12 135 THR A CA 1
ATOM 1049 C C . THR A 1 135 ? 1.557 -2.960 -10.182 1.00 95.12 135 THR A C 1
ATOM 1051 O O . THR A 1 135 ? 1.902 -3.747 -11.063 1.00 95.12 135 THR A O 1
ATOM 1054 N N . LEU A 1 136 ? 2.115 -2.972 -8.968 1.00 96.44 136 LEU A N 1
ATOM 1055 C CA . LEU A 1 136 ? 3.147 -3.930 -8.558 1.00 96.44 136 LEU A CA 1
ATOM 1056 C C . LEU A 1 136 ? 2.609 -5.369 -8.487 1.00 96.44 136 LEU A C 1
ATOM 1058 O O . LEU A 1 136 ? 3.262 -6.290 -8.974 1.00 96.44 136 LEU A O 1
ATOM 1062 N N . ALA A 1 137 ? 1.403 -5.563 -7.953 1.00 94.19 137 ALA A N 1
ATOM 1063 C CA . ALA A 1 137 ? 0.740 -6.865 -7.903 1.00 94.19 137 ALA A CA 1
ATOM 1064 C C . ALA A 1 137 ? 0.470 -7.421 -9.311 1.00 94.19 137 ALA A C 1
ATOM 1066 O O . ALA A 1 137 ? 0.693 -8.601 -9.569 1.00 94.19 137 ALA A O 1
ATOM 1067 N N . ALA A 1 138 ? 0.067 -6.561 -10.251 1.00 94.69 138 ALA A N 1
ATOM 1068 C CA . ALA A 1 138 ? -0.110 -6.943 -11.648 1.00 94.69 138 ALA A CA 1
ATOM 1069 C C . ALA A 1 138 ? 1.217 -7.372 -12.305 1.00 94.69 138 ALA A C 1
ATOM 1071 O O . ALA A 1 138 ? 1.228 -8.294 -13.121 1.00 94.69 138 ALA A O 1
ATOM 1072 N N . CYS A 1 139 ? 2.343 -6.750 -11.937 1.00 97.12 139 CYS A N 1
ATOM 1073 C CA . CYS A 1 139 ? 3.670 -7.210 -12.354 1.00 97.12 139 CYS A CA 1
ATOM 1074 C C . CYS A 1 139 ? 4.012 -8.590 -11.769 1.00 97.12 139 CYS A C 1
ATOM 1076 O O . CYS A 1 139 ? 4.515 -9.446 -12.499 1.00 97.12 139 CYS A O 1
ATOM 1078 N N . ASP A 1 140 ? 3.704 -8.833 -10.490 1.00 97.12 140 ASP A N 1
ATOM 1079 C CA . ASP A 1 140 ? 3.910 -10.144 -9.863 1.00 97.12 140 ASP A CA 1
ATOM 1080 C C . ASP A 1 140 ? 3.082 -11.236 -10.548 1.00 97.12 140 ASP A C 1
ATOM 1082 O O . ASP A 1 140 ? 3.601 -12.318 -10.818 1.00 97.12 140 ASP A O 1
ATOM 1086 N N . ASP A 1 141 ? 1.825 -10.938 -10.884 1.00 94.44 141 ASP A N 1
ATOM 1087 C CA . ASP A 1 141 ? 0.938 -11.839 -11.623 1.00 94.44 141 ASP A CA 1
ATOM 1088 C C . ASP A 1 141 ? 1.485 -12.171 -13.008 1.00 94.44 141 ASP A C 1
ATOM 1090 O O . ASP A 1 141 ? 1.516 -13.338 -13.406 1.00 94.44 141 ASP A O 1
ATOM 1094 N N . LEU A 1 142 ? 1.940 -11.150 -13.734 1.00 95.88 142 LEU A N 1
ATOM 1095 C CA . LEU A 1 142 ? 2.424 -11.299 -15.101 1.00 95.88 142 LEU A CA 1
ATOM 1096 C C . LEU A 1 142 ? 3.682 -12.174 -15.185 1.00 95.88 142 LEU A C 1
ATOM 1098 O O . LEU A 1 142 ? 3.844 -12.915 -16.155 1.00 95.88 142 LEU A O 1
ATOM 1102 N N . TYR A 1 143 ? 4.562 -12.096 -14.183 1.00 95.94 143 TYR A N 1
ATOM 1103 C CA . TYR A 1 143 ? 5.850 -12.799 -14.180 1.00 95.94 143 TYR A CA 1
ATOM 1104 C C . TYR A 1 143 ? 5.941 -13.950 -13.173 1.00 95.94 143 TYR A C 1
ATOM 1106 O O . TYR A 1 143 ? 6.990 -14.582 -13.061 1.00 95.94 143 TYR A O 1
ATOM 1114 N N . GLY A 1 144 ? 4.845 -14.265 -12.481 1.00 94.88 144 GLY A N 1
ATOM 1115 C CA . GLY A 1 144 ? 4.754 -15.403 -11.569 1.00 94.88 144 GLY A CA 1
ATOM 1116 C C . GLY A 1 144 ? 5.583 -15.253 -10.292 1.00 94.88 144 GLY A C 1
ATOM 1117 O O . GLY A 1 144 ? 6.041 -16.258 -9.748 1.00 94.88 144 GLY A O 1
ATOM 1118 N N . PHE A 1 145 ? 5.799 -14.027 -9.810 1.00 96.44 145 PHE A N 1
ATOM 1119 C CA . PHE A 1 145 ? 6.543 -13.802 -8.573 1.00 96.44 145 PHE A CA 1
ATOM 1120 C C . PHE A 1 145 ? 5.693 -14.100 -7.334 1.00 96.44 145 PHE A C 1
ATOM 1122 O O . PHE A 1 145 ? 4.525 -13.724 -7.234 1.00 96.44 145 PHE A O 1
ATOM 1129 N N . THR A 1 146 ? 6.316 -14.748 -6.350 1.00 90.06 146 THR A N 1
ATOM 1130 C CA . THR A 1 146 ? 5.713 -15.053 -5.048 1.00 90.06 146 THR A CA 1
ATOM 1131 C C . THR A 1 146 ? 6.694 -14.731 -3.916 1.00 90.06 146 THR A C 1
ATOM 1133 O O . THR A 1 146 ? 7.890 -14.964 -4.099 1.00 90.06 146 THR A O 1
ATOM 1136 N N . PRO A 1 147 ? 6.231 -14.243 -2.749 1.00 91.62 147 PRO A N 1
ATOM 1137 C CA . PRO A 1 147 ? 4.846 -13.864 -2.435 1.00 91.62 147 PRO A CA 1
ATOM 1138 C C . PRO A 1 147 ? 4.400 -12.615 -3.215 1.00 91.62 147 PRO A C 1
ATOM 1140 O O . PRO A 1 147 ? 5.230 -11.797 -3.597 1.00 91.62 147 PRO A O 1
ATOM 1143 N N . LYS A 1 148 ? 3.105 -12.457 -3.490 1.00 92.56 148 LYS A N 1
ATOM 1144 C CA . LYS A 1 148 ? 2.624 -11.272 -4.218 1.00 92.56 148 LYS A CA 1
ATOM 1145 C C . LYS A 1 148 ? 2.670 -10.040 -3.321 1.00 92.56 148 LYS A C 1
ATOM 1147 O O . LYS A 1 148 ? 2.325 -10.121 -2.146 1.00 92.56 148 LYS A O 1
ATOM 1152 N N . ILE A 1 149 ? 3.052 -8.905 -3.889 1.00 93.56 149 ILE A N 1
ATOM 1153 C CA . ILE A 1 149 ? 2.944 -7.598 -3.260 1.00 93.56 149 ILE A CA 1
ATOM 1154 C C . ILE A 1 149 ? 1.460 -7.293 -3.083 1.00 93.56 149 ILE A C 1
ATOM 1156 O O . ILE A 1 149 ? 0.689 -7.249 -4.040 1.00 93.56 149 ILE A O 1
ATOM 1160 N N . THR A 1 150 ? 1.067 -7.068 -1.839 1.00 89.19 150 THR A N 1
ATOM 1161 C CA . THR A 1 150 ? -0.290 -6.674 -1.473 1.00 89.19 150 THR A CA 1
ATOM 1162 C C . THR A 1 150 ? -0.240 -5.500 -0.518 1.00 89.19 150 THR A C 1
ATOM 1164 O O . THR A 1 150 ? 0.717 -5.339 0.244 1.00 89.19 150 THR A O 1
ATOM 1167 N N . ALA A 1 151 ? -1.283 -4.675 -0.548 1.00 84.69 151 ALA A N 1
ATOM 1168 C CA . ALA A 1 151 ? -1.363 -3.534 0.344 1.00 84.69 151 ALA A CA 1
ATOM 1169 C C . ALA A 1 151 ? -1.596 -4.017 1.769 1.00 84.69 151 ALA A C 1
ATOM 1171 O O . ALA A 1 151 ? -2.373 -4.949 1.982 1.00 84.69 151 ALA A O 1
ATOM 1172 N N . ILE A 1 152 ? -0.965 -3.359 2.743 1.00 77.12 152 ILE A N 1
ATOM 1173 C CA . ILE A 1 152 ? -1.421 -3.469 4.125 1.00 77.12 152 ILE A CA 1
ATOM 1174 C C . ILE A 1 152 ? -2.868 -3.002 4.129 1.00 77.12 152 ILE A C 1
ATOM 1176 O O . ILE A 1 152 ? -3.190 -1.917 3.623 1.00 77.12 152 ILE A O 1
ATOM 1180 N N . ASP A 1 153 ? -3.731 -3.856 4.664 1.00 66.69 153 ASP A N 1
ATOM 1181 C CA . ASP A 1 153 ? -5.129 -3.541 4.877 1.00 66.69 153 ASP A CA 1
ATOM 1182 C C . ASP A 1 153 ? -5.197 -2.521 6.020 1.00 66.69 153 ASP A C 1
ATOM 1184 O O . ASP A 1 153 ? -5.207 -2.872 7.202 1.00 66.69 153 ASP A O 1
ATOM 1188 N N . LEU A 1 154 ? -5.096 -1.240 5.659 1.00 62.03 154 LEU A N 1
ATOM 1189 C CA . LEU A 1 154 ? -5.167 -0.135 6.605 1.00 62.03 154 LEU A CA 1
ATOM 1190 C C . LEU A 1 154 ? -6.613 -0.005 7.071 1.00 62.03 154 LEU A C 1
ATOM 1192 O O . LEU A 1 154 ? -7.512 0.296 6.282 1.00 62.03 154 LEU A O 1
ATOM 1196 N N . THR A 1 155 ? -6.826 -0.219 8.364 1.00 76.25 155 THR A N 1
ATOM 1197 C CA . THR A 1 155 ? -8.110 0.051 8.998 1.00 76.25 155 THR A CA 1
ATOM 1198 C C . THR A 1 155 ? -8.408 1.546 8.874 1.00 76.25 155 THR A C 1
ATOM 1200 O O . THR A 1 155 ? -7.556 2.389 9.172 1.00 76.25 155 THR A O 1
ATOM 1203 N N . SER A 1 156 ? -9.622 1.900 8.441 1.00 86.25 156 SER A N 1
ATOM 1204 C CA . SER A 1 156 ? -10.004 3.309 8.331 1.00 86.25 156 SER A CA 1
ATOM 1205 C C . SER A 1 156 ? -9.876 4.015 9.688 1.00 86.25 156 SER A C 1
ATOM 1207 O O . SER A 1 156 ? -10.170 3.433 10.732 1.00 86.25 156 SER A O 1
ATOM 1209 N N . ASP A 1 157 ? -9.484 5.294 9.696 1.00 90.56 157 ASP A N 1
ATOM 1210 C CA . ASP A 1 157 ? -9.397 6.064 10.946 1.00 90.56 157 ASP A CA 1
ATOM 1211 C C . ASP A 1 157 ? -10.753 6.119 11.685 1.00 90.56 157 ASP A C 1
ATOM 1213 O O . ASP A 1 157 ? -10.803 6.185 12.914 1.00 90.56 157 ASP A O 1
ATOM 1217 N N . PHE A 1 158 ? -11.864 6.022 10.945 1.00 92.19 158 PHE A N 1
ATOM 1218 C CA . PHE A 1 158 ? -13.205 5.888 11.513 1.00 92.19 158 PHE A CA 1
ATOM 1219 C C . PHE A 1 158 ? -13.401 4.535 12.213 1.00 92.19 158 PHE A C 1
ATOM 1221 O O . PHE A 1 158 ? -13.818 4.500 13.370 1.00 92.19 158 PHE A O 1
ATOM 1228 N N . ASP A 1 159 ? -13.052 3.421 11.564 1.00 92.81 159 ASP A N 1
ATOM 1229 C CA . ASP A 1 159 ? -13.133 2.084 12.167 1.00 92.81 159 ASP A CA 1
ATOM 1230 C C . ASP A 1 159 ? -12.194 1.938 13.370 1.00 92.81 159 ASP A C 1
ATOM 1232 O O . ASP A 1 159 ? -12.555 1.288 14.357 1.00 92.81 159 ASP A O 1
ATOM 1236 N N . CYS A 1 160 ? -11.027 2.587 13.335 1.00 93.69 160 CYS A N 1
ATOM 1237 C CA . CYS A 1 160 ? -10.140 2.689 14.488 1.00 93.69 160 CYS A CA 1
ATOM 1238 C C . CYS A 1 160 ? -10.798 3.461 15.634 1.00 93.69 160 CYS A C 1
ATOM 1240 O O . CYS A 1 160 ? -10.813 2.969 16.763 1.00 93.69 160 CYS A O 1
ATOM 1242 N N . ALA A 1 161 ? -11.405 4.623 15.366 1.00 96.50 161 ALA A N 1
ATOM 1243 C CA . ALA A 1 161 ? -12.134 5.384 16.380 1.00 96.50 161 ALA A CA 1
ATOM 1244 C C . ALA A 1 161 ? -13.270 4.561 17.012 1.00 96.50 161 ALA A C 1
ATOM 1246 O O . ALA A 1 161 ? -13.385 4.503 18.236 1.00 96.50 161 ALA A O 1
ATOM 1247 N N . VAL A 1 162 ? -14.064 3.866 16.194 1.00 97.06 162 VAL A N 1
ATOM 1248 C CA . VAL A 1 162 ? -15.139 2.976 16.657 1.00 97.06 162 VAL A CA 1
ATOM 1249 C C . VAL A 1 162 ? -14.589 1.833 17.513 1.00 97.06 162 VAL A C 1
ATOM 1251 O O . VAL A 1 162 ? -15.145 1.533 18.571 1.00 97.06 162 VAL A O 1
ATOM 1254 N N . SER A 1 163 ? -13.486 1.210 17.099 1.00 95.56 163 SER A N 1
ATOM 1255 C CA . SER A 1 163 ? -12.882 0.079 17.818 1.00 95.56 163 SER A CA 1
ATOM 1256 C C . SER A 1 163 ? -12.283 0.497 19.161 1.00 95.56 163 SER A C 1
ATOM 1258 O O . SER A 1 163 ? -12.478 -0.196 20.161 1.00 95.56 163 SER A O 1
ATOM 1260 N N . TYR A 1 164 ? -11.630 1.660 19.230 1.00 96.62 164 TYR A N 1
ATOM 1261 C CA . TYR A 1 164 ? -11.176 2.229 20.500 1.00 96.62 164 TYR A CA 1
ATOM 1262 C C . TYR A 1 164 ? -12.341 2.614 21.406 1.00 96.62 164 TYR A C 1
ATOM 1264 O O . TYR A 1 164 ? -12.300 2.336 22.603 1.00 96.62 164 TYR A O 1
ATOM 1272 N N . TRP A 1 165 ? -13.414 3.187 20.863 1.00 97.00 165 TRP A N 1
ATOM 1273 C CA . TRP A 1 165 ? -14.598 3.489 21.661 1.00 97.00 165 TRP A CA 1
ATOM 1274 C C . TRP A 1 165 ? -15.191 2.209 22.271 1.00 97.00 165 TRP A C 1
ATOM 1276 O O . TRP A 1 165 ? -15.454 2.154 23.476 1.00 97.00 165 TRP A O 1
ATOM 1286 N N . LEU A 1 166 ? -15.317 1.149 21.463 1.00 96.38 166 LEU A N 1
ATOM 1287 C CA . LEU A 1 166 ? -15.772 -0.174 21.895 1.00 96.38 166 LEU A CA 1
ATOM 1288 C C . LEU A 1 166 ? -14.878 -0.767 22.990 1.00 96.38 166 LEU A C 1
ATOM 1290 O O . LEU A 1 166 ? -15.397 -1.316 23.963 1.00 96.38 166 LEU A O 1
ATOM 1294 N N . LEU A 1 167 ? -13.555 -0.612 22.879 1.00 95.00 167 LEU A N 1
ATOM 1295 C CA . LEU A 1 167 ? -12.608 -1.032 23.913 1.00 95.00 167 LEU A CA 1
ATOM 1296 C C . LEU A 1 167 ? -12.922 -0.372 25.261 1.00 95.00 167 LEU A C 1
ATOM 1298 O O . LEU A 1 167 ? -13.017 -1.059 26.274 1.00 95.00 167 LEU A O 1
ATOM 1302 N N . GLY A 1 168 ? -13.145 0.944 25.285 1.00 94.81 168 GLY A N 1
ATOM 1303 C CA . GLY A 1 168 ? -13.488 1.669 26.515 1.00 94.81 168 GLY A CA 1
ATOM 1304 C C . GLY A 1 168 ? -14.893 1.365 27.054 1.00 94.81 168 GLY A C 1
ATOM 1305 O O . GLY A 1 168 ? -15.139 1.495 28.263 1.00 94.81 168 GLY A O 1
ATOM 1306 N N . ALA A 1 169 ? -15.812 0.958 26.175 1.00 94.12 169 ALA A N 1
ATOM 1307 C CA . ALA A 1 169 ? -17.158 0.531 26.539 1.00 94.12 169 ALA A CA 1
ATOM 1308 C C . ALA A 1 169 ? -17.151 -0.853 27.210 1.00 94.12 169 ALA A C 1
ATOM 1310 O O . ALA A 1 169 ? -17.760 -1.017 28.268 1.00 94.12 169 ALA A O 1
ATOM 1311 N N . PHE A 1 170 ? -16.425 -1.819 26.640 1.00 93.19 170 PHE A N 1
ATOM 1312 C CA . PHE A 1 170 ? -16.348 -3.192 27.151 1.00 93.19 170 PHE A CA 1
ATOM 1313 C C . PHE A 1 170 ? -15.297 -3.402 28.241 1.00 93.19 170 PHE A C 1
ATOM 1315 O O . PHE A 1 170 ? -15.428 -4.329 29.038 1.00 93.19 170 PHE A O 1
ATOM 1322 N N . ASN A 1 171 ? -14.279 -2.545 28.316 1.00 92.69 171 ASN A N 1
ATOM 1323 C CA . ASN A 1 171 ? -13.213 -2.636 29.304 1.00 92.69 171 ASN A CA 1
ATOM 1324 C C . ASN A 1 171 ? -13.084 -1.324 30.100 1.00 92.69 171 ASN A C 1
ATOM 1326 O O . ASN A 1 171 ? -12.329 -0.424 29.715 1.00 92.69 171 ASN A O 1
ATOM 1330 N N . PRO A 1 172 ? -13.790 -1.202 31.243 1.00 91.81 172 PRO A N 1
ATOM 1331 C CA . PRO A 1 172 ? -13.743 -0.004 32.077 1.00 91.81 172 PRO A CA 1
ATOM 1332 C C . PRO A 1 172 ? -12.329 0.390 32.526 1.00 91.81 172 PRO A C 1
ATOM 1334 O O . PRO A 1 172 ? -12.057 1.582 32.652 1.00 91.81 172 PRO A O 1
ATOM 1337 N N . ALA A 1 173 ? -11.423 -0.578 32.718 1.00 95.31 173 ALA A N 1
ATOM 1338 C CA . ALA A 1 173 ? -10.044 -0.315 33.133 1.00 95.31 173 ALA A CA 1
ATOM 1339 C C . ALA A 1 173 ? -9.232 0.428 32.058 1.00 95.31 173 ALA A C 1
ATOM 1341 O O . ALA A 1 173 ? -8.310 1.171 32.381 1.00 95.31 173 ALA A O 1
ATOM 1342 N N . GLN A 1 174 ? -9.593 0.271 30.782 1.00 93.50 174 GLN A N 1
ATOM 1343 C CA . GLN A 1 174 ? -8.904 0.902 29.652 1.00 93.50 174 GLN A CA 1
ATOM 1344 C C . GLN A 1 174 ? -9.618 2.154 29.130 1.00 93.50 174 GLN A C 1
ATOM 1346 O O . GLN A 1 174 ? -9.146 2.785 28.187 1.00 93.50 174 GLN A O 1
ATOM 1351 N N . ARG A 1 175 ? -10.738 2.558 29.746 1.00 93.69 175 ARG A N 1
ATOM 1352 C CA . ARG A 1 175 ? -11.625 3.614 29.236 1.00 93.69 175 ARG A CA 1
ATOM 1353 C C . ARG A 1 175 ? -10.930 4.952 28.978 1.00 93.69 175 ARG A C 1
ATOM 1355 O O . ARG A 1 175 ? -11.244 5.605 27.988 1.00 93.69 175 ARG A O 1
ATOM 1362 N N . ALA A 1 176 ? -10.001 5.360 29.842 1.00 95.19 176 ALA A N 1
ATOM 1363 C CA . ALA A 1 176 ? -9.274 6.620 29.675 1.00 95.19 176 ALA A CA 1
ATOM 1364 C C . ALA A 1 176 ? -8.381 6.603 28.420 1.00 95.19 176 ALA A C 1
ATOM 1366 O O . ALA A 1 176 ? -8.528 7.464 27.555 1.00 95.19 176 ALA A O 1
ATOM 1367 N N . MET A 1 177 ? -7.533 5.577 28.283 1.00 94.94 177 MET A N 1
ATOM 1368 C CA . MET A 1 177 ? -6.667 5.377 27.114 1.00 94.94 177 MET A CA 1
ATOM 1369 C C . MET A 1 177 ? -7.492 5.206 25.833 1.00 94.94 177 MET A C 1
ATOM 1371 O O . MET A 1 177 ? -7.246 5.880 24.837 1.00 94.94 177 MET A O 1
ATOM 1375 N N . ALA A 1 178 ? -8.536 4.380 25.883 1.00 95.75 178 ALA A N 1
ATOM 1376 C CA . ALA A 1 178 ? -9.458 4.169 24.776 1.00 95.75 178 ALA A CA 1
ATOM 1377 C C . ALA A 1 178 ? -10.112 5.479 24.303 1.00 95.75 178 ALA A C 1
ATOM 1379 O O . ALA A 1 178 ? -10.204 5.733 23.103 1.00 95.75 178 ALA A O 1
ATOM 1380 N N . SER A 1 179 ? -10.524 6.351 25.232 1.00 96.38 179 SER A N 1
ATOM 1381 C CA . SER A 1 179 ? -11.085 7.666 24.900 1.00 96.38 179 SER A CA 1
ATOM 1382 C C . SER A 1 179 ? -10.065 8.564 24.195 1.00 96.38 179 SER A C 1
ATOM 1384 O O . SER A 1 179 ? -10.394 9.226 23.208 1.00 96.38 179 SER A O 1
ATOM 1386 N N . GLU A 1 180 ? -8.815 8.564 24.656 1.00 95.81 180 GLU A N 1
ATOM 1387 C CA . GLU A 1 180 ? -7.735 9.314 24.017 1.00 95.81 180 GLU A CA 1
ATOM 1388 C C . GLU A 1 180 ? -7.441 8.802 22.601 1.00 95.81 180 GLU A C 1
ATOM 1390 O O . GLU A 1 180 ? -7.392 9.597 21.657 1.00 95.81 180 GLU A O 1
ATOM 1395 N N . ARG A 1 181 ? -7.326 7.480 22.436 1.00 96.38 181 ARG A N 1
ATOM 1396 C CA . ARG A 1 181 ? -7.107 6.821 21.142 1.00 96.38 181 ARG A CA 1
ATOM 1397 C C . ARG A 1 181 ? -8.262 7.051 20.166 1.00 96.38 181 ARG A C 1
ATOM 1399 O O . ARG A 1 181 ? -8.022 7.346 18.998 1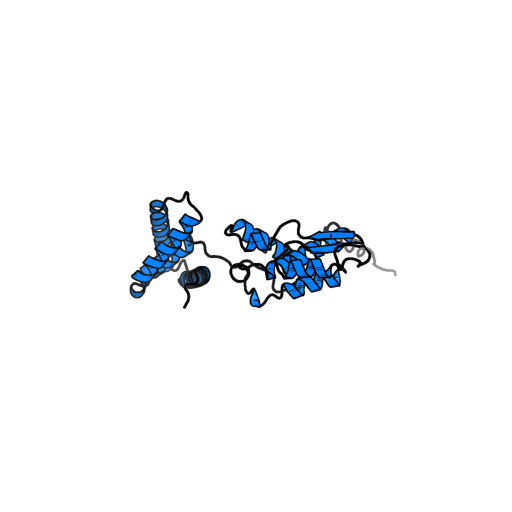.00 96.38 181 ARG A O 1
ATOM 1406 N N . THR A 1 182 ? -9.502 7.034 20.655 1.00 97.25 182 THR A N 1
ATOM 1407 C CA . THR A 1 182 ? -10.696 7.382 19.865 1.00 97.25 182 THR A CA 1
ATOM 1408 C C . THR A 1 182 ? -10.575 8.798 19.301 1.00 97.25 182 THR A C 1
ATOM 1410 O O . THR A 1 182 ? -10.690 9.002 18.094 1.00 97.25 182 THR A O 1
ATOM 1413 N N . ARG A 1 183 ? -10.271 9.786 20.157 1.00 95.88 183 ARG A N 1
ATOM 1414 C CA . ARG A 1 183 ? -10.101 11.186 19.728 1.00 95.88 183 ARG A CA 1
ATOM 1415 C C . ARG A 1 183 ? -8.921 11.360 18.779 1.00 95.88 183 ARG A C 1
ATOM 1417 O O . ARG A 1 183 ? -8.990 12.182 17.872 1.00 95.88 183 ARG A O 1
ATOM 1424 N N . PHE A 1 184 ? -7.834 10.622 18.992 1.00 94.00 184 PHE A N 1
ATOM 1425 C CA .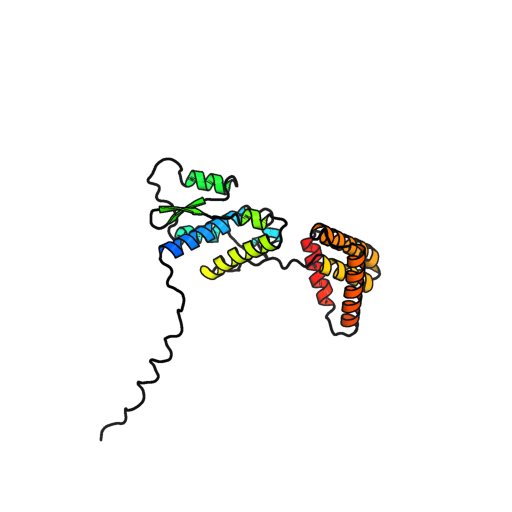 PHE A 1 184 ? -6.687 10.626 18.091 1.00 94.00 184 PHE A CA 1
ATOM 1426 C C . PHE A 1 184 ? -7.077 10.157 16.685 1.00 94.00 184 PHE A C 1
ATOM 1428 O O . PHE A 1 184 ? -6.837 10.887 15.724 1.00 94.00 184 PHE A O 1
ATOM 1435 N N . ALA A 1 185 ? -7.738 9.003 16.576 1.00 94.50 185 ALA A N 1
ATOM 1436 C CA . ALA A 1 185 ? -8.200 8.457 15.304 1.00 94.50 185 ALA A CA 1
ATOM 1437 C C . ALA A 1 185 ? -9.201 9.402 14.610 1.00 94.50 185 ALA A C 1
ATOM 1439 O O . ALA A 1 185 ? -9.041 9.718 13.435 1.00 94.50 185 ALA A O 1
ATOM 1440 N N . MET A 1 186 ? -10.151 9.984 15.352 1.00 95.25 186 MET A N 1
ATOM 1441 C CA . MET A 1 186 ? -11.069 10.997 14.807 1.00 95.25 186 MET A CA 1
ATOM 1442 C C . MET A 1 186 ? -10.348 12.243 14.273 1.00 95.25 186 MET A C 1
ATOM 1444 O O . MET A 1 186 ? -10.706 12.750 13.212 1.00 95.25 186 MET A O 1
ATOM 1448 N N . ARG A 1 187 ? -9.322 12.750 14.973 1.00 92.94 187 ARG A N 1
ATOM 1449 C CA . ARG A 1 187 ? -8.528 13.887 14.476 1.00 92.94 187 ARG A CA 1
ATOM 1450 C C . ARG A 1 187 ? -7.817 13.548 13.171 1.00 92.94 187 ARG A C 1
ATOM 1452 O O . ARG A 1 187 ? -7.802 14.386 12.277 1.00 92.94 187 ARG A O 1
ATOM 1459 N N . ARG A 1 188 ? -7.261 12.339 13.050 1.00 89.69 188 ARG A N 1
ATOM 1460 C CA . ARG A 1 188 ? -6.646 11.878 11.797 1.00 89.69 188 ARG A CA 1
ATOM 1461 C C . ARG A 1 188 ? -7.667 11.778 10.669 1.00 89.69 188 ARG A C 1
ATOM 1463 O O . ARG A 1 188 ? -7.417 12.312 9.595 1.00 89.69 188 ARG A O 1
ATOM 1470 N N . HIS A 1 189 ? -8.847 11.228 10.953 1.00 87.31 189 HIS A N 1
ATOM 1471 C CA . HIS A 1 189 ? -9.941 11.169 9.988 1.00 87.31 189 HIS A CA 1
ATOM 1472 C C . HIS A 1 189 ? -10.306 12.558 9.438 1.00 87.31 189 HIS A C 1
ATOM 1474 O O . HIS A 1 189 ? -10.510 12.698 8.237 1.00 87.31 189 HIS A O 1
ATOM 1480 N N . ILE A 1 190 ? -10.356 13.589 10.291 1.00 88.62 190 ILE A N 1
ATOM 1481 C CA . ILE A 1 190 ? -10.627 14.979 9.876 1.00 88.62 190 ILE A CA 1
ATOM 1482 C C . ILE A 1 190 ? -9.451 15.575 9.089 1.00 88.62 190 ILE A C 1
ATOM 1484 O O . ILE A 1 190 ? -9.666 16.326 8.146 1.00 88.62 190 ILE A O 1
ATOM 1488 N N . GLN A 1 191 ? -8.202 15.244 9.432 1.00 82.06 191 GLN A N 1
ATOM 1489 C CA . GLN A 1 191 ? -7.034 15.720 8.675 1.00 82.06 191 GLN A CA 1
ATOM 1490 C C . GLN A 1 191 ? -7.053 15.242 7.221 1.00 82.06 191 GLN A C 1
ATOM 1492 O O . GLN A 1 191 ? -6.678 16.002 6.333 1.00 82.06 191 GLN A O 1
ATOM 1497 N N . VAL A 1 192 ? -7.495 14.003 6.986 1.00 78.06 192 VAL A N 1
ATOM 1498 C CA . VAL A 1 192 ? -7.610 13.442 5.631 1.00 78.06 192 VAL A CA 1
ATOM 1499 C C . VAL A 1 192 ? -8.959 13.751 4.964 1.00 78.06 192 VAL A C 1
ATOM 1501 O O . VAL A 1 192 ? -9.055 13.674 3.746 1.00 78.06 192 VAL A O 1
ATOM 1504 N N . ASN A 1 193 ? -9.977 14.154 5.735 1.00 77.50 193 ASN A N 1
ATOM 1505 C CA . ASN A 1 193 ? -11.290 14.597 5.253 1.00 77.50 193 ASN A CA 1
ATOM 1506 C C . ASN A 1 193 ? -11.640 15.977 5.854 1.00 77.50 193 ASN A C 1
ATOM 1508 O O . ASN A 1 193 ? -12.413 16.049 6.816 1.00 77.50 193 ASN A O 1
ATOM 1512 N N . PRO A 1 194 ? -11.077 17.081 5.329 1.00 79.81 194 PRO A N 1
ATOM 1513 C CA . PRO A 1 194 ? -11.191 18.406 5.949 1.00 79.81 194 PRO A CA 1
ATOM 1514 C C . PRO A 1 194 ? -12.623 18.962 5.986 1.00 79.81 194 PRO A C 1
ATOM 1516 O O . PRO A 1 194 ? -12.927 19.791 6.842 1.00 79.81 194 PRO A O 1
ATOM 1519 N N . ASP A 1 195 ? -13.513 18.478 5.116 1.00 86.00 195 ASP A N 1
ATOM 1520 C CA . ASP A 1 195 ? -14.932 18.862 5.092 1.00 86.00 195 ASP A CA 1
ATOM 1521 C C . ASP A 1 195 ? -15.774 18.135 6.160 1.00 86.00 195 ASP A C 1
ATOM 1523 O O . ASP A 1 195 ? -16.952 18.447 6.363 1.00 86.00 195 ASP A O 1
ATOM 1527 N N . THR A 1 196 ? -15.190 17.165 6.872 1.00 87.06 196 THR A N 1
ATOM 1528 C CA . THR A 1 196 ? -15.888 16.408 7.912 1.00 87.06 196 THR A CA 1
ATOM 1529 C C . THR A 1 196 ? -16.152 17.277 9.140 1.00 87.06 196 THR A C 1
ATOM 1531 O O . THR A 1 196 ? -15.240 17.759 9.814 1.00 87.06 196 THR A O 1
ATOM 1534 N N . ASN A 1 197 ? -17.426 17.413 9.513 1.00 93.69 197 ASN A N 1
ATOM 1535 C CA . ASN A 1 197 ? -17.817 18.078 10.752 1.00 93.69 197 ASN A CA 1
ATOM 1536 C C . ASN A 1 197 ? -17.476 17.206 11.976 1.00 93.69 197 ASN A C 1
ATOM 1538 O O . ASN A 1 197 ? -17.987 16.096 12.127 1.00 93.69 197 ASN A O 1
ATOM 1542 N N . ALA A 1 198 ? -16.663 17.737 12.892 1.00 91.75 198 ALA A N 1
ATOM 1543 C CA . ALA A 1 198 ? -16.187 17.001 14.064 1.00 91.75 198 ALA A CA 1
ATOM 1544 C C . ALA A 1 198 ? -17.310 16.504 14.994 1.00 91.75 198 ALA A C 1
ATOM 1546 O O . ALA A 1 198 ? -17.236 15.383 15.495 1.00 91.75 198 ALA A O 1
ATOM 1547 N N . ALA A 1 199 ? -18.357 17.307 15.209 1.00 93.44 199 ALA A N 1
ATOM 1548 C CA . ALA A 1 199 ? -19.475 16.926 16.071 1.00 93.44 199 ALA A CA 1
ATOM 1549 C C . ALA A 1 199 ? -20.326 15.819 15.432 1.00 93.44 199 ALA A C 1
ATOM 1551 O O . ALA A 1 199 ? -20.757 14.891 16.116 1.00 93.44 199 ALA A O 1
ATOM 1552 N N . GLN A 1 200 ? -20.530 15.878 14.112 1.00 94.25 200 GLN A N 1
ATOM 1553 C CA . GLN A 1 200 ? -21.204 14.806 13.376 1.00 94.25 200 GLN A CA 1
ATOM 1554 C C . GLN A 1 200 ? -20.380 13.515 13.397 1.00 94.25 200 GLN A C 1
ATOM 1556 O O . GLN A 1 200 ? -20.940 12.446 13.632 1.00 94.25 200 GLN A O 1
ATOM 1561 N N . LEU A 1 201 ? -19.059 13.606 13.224 1.00 94.69 201 LEU A N 1
A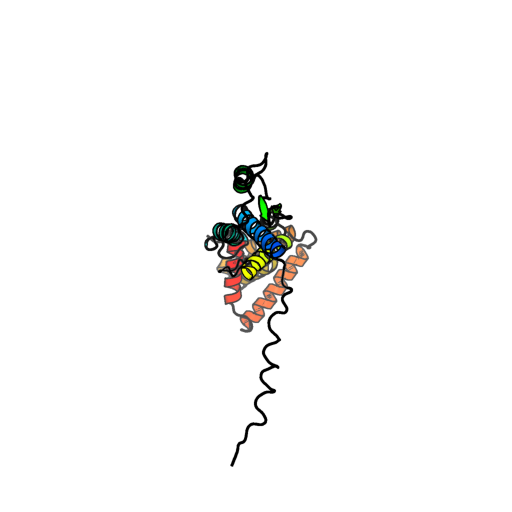TOM 1562 C CA . LEU A 1 201 ? -18.162 12.454 13.311 1.00 94.69 201 LEU A CA 1
ATOM 1563 C C . LEU A 1 201 ? -18.229 11.785 14.691 1.00 94.69 201 LEU A C 1
ATOM 1565 O O . LEU A 1 201 ? -18.313 10.563 14.773 1.00 94.69 201 LEU A O 1
ATOM 1569 N N . GLU A 1 202 ? -18.243 12.563 15.777 1.00 96.00 202 GLU A N 1
ATOM 1570 C CA . GLU A 1 202 ? -18.374 12.025 17.138 1.00 96.00 202 GLU A CA 1
ATOM 1571 C C . GLU A 1 202 ? -19.685 11.249 17.321 1.00 96.00 202 GLU A C 1
ATOM 1573 O O . GLU A 1 202 ? -19.689 10.132 17.845 1.00 96.00 202 GLU A O 1
ATOM 1578 N N . GLN A 1 203 ? -20.794 11.807 16.828 1.00 96.62 203 GLN A N 1
ATOM 1579 C CA . GLN A 1 203 ? -22.097 11.143 16.858 1.00 96.62 203 GLN A CA 1
ATOM 1580 C C . GLN A 1 203 ? -22.109 9.854 16.031 1.00 96.62 203 GLN A C 1
ATOM 1582 O O . GLN A 1 203 ? -22.683 8.857 16.469 1.00 96.62 203 GLN A O 1
ATOM 1587 N N . GLN A 1 204 ? -21.458 9.845 14.866 1.00 96.62 204 GLN A N 1
ATOM 1588 C CA . GLN A 1 204 ? -21.349 8.660 14.013 1.00 96.62 204 GLN A CA 1
ATOM 1589 C C . GLN A 1 204 ? -20.520 7.556 14.675 1.00 96.62 204 GLN A C 1
ATOM 1591 O O . GLN A 1 204 ? -20.957 6.406 14.702 1.00 96.62 204 GLN A O 1
ATOM 1596 N N . VAL A 1 205 ? -19.367 7.898 15.262 1.00 97.56 205 VAL A N 1
ATOM 1597 C CA . VAL A 1 205 ? -18.523 6.942 15.997 1.00 97.56 205 VAL A CA 1
ATOM 1598 C C . VAL A 1 205 ? -19.296 6.337 17.169 1.00 97.56 205 VAL A C 1
ATOM 1600 O O . VAL A 1 205 ? -19.278 5.120 17.356 1.00 97.56 205 VAL A O 1
ATOM 1603 N N . LEU A 1 206 ? -20.024 7.161 17.931 1.00 96.69 206 LEU A N 1
ATOM 1604 C CA . LEU A 1 206 ? -20.866 6.692 19.032 1.00 96.69 206 LEU A CA 1
ATOM 1605 C C . LEU A 1 206 ? -21.984 5.761 18.543 1.00 96.69 206 LEU A C 1
ATOM 1607 O O . LEU A 1 206 ? -22.193 4.695 19.122 1.00 96.69 206 LEU A O 1
ATOM 1611 N N . ALA A 1 207 ? -22.709 6.154 17.495 1.00 96.75 207 ALA A N 1
ATOM 1612 C CA . ALA A 1 207 ? -23.825 5.382 16.959 1.00 96.75 207 ALA A CA 1
ATOM 1613 C C . ALA A 1 207 ? -23.365 4.019 16.418 1.00 96.75 207 ALA A C 1
ATOM 1615 O O . ALA A 1 207 ? -23.962 2.990 16.753 1.00 96.75 207 ALA A O 1
ATOM 1616 N N . GLU A 1 208 ? -22.280 3.997 15.642 1.00 96.44 208 GLU A N 1
ATOM 1617 C CA . GLU A 1 208 ? -21.713 2.762 15.098 1.00 96.44 208 GLU A CA 1
ATOM 1618 C C . GLU A 1 208 ? -21.118 1.887 16.206 1.00 96.44 208 GLU A C 1
ATOM 1620 O O . GLU A 1 208 ? -21.376 0.682 16.248 1.00 96.44 208 GLU A O 1
ATOM 1625 N N . GLY A 1 209 ? -20.412 2.488 17.168 1.00 95.44 209 GLY A N 1
ATOM 1626 C CA . GLY A 1 209 ? -19.892 1.797 18.345 1.00 95.44 209 GLY A CA 1
ATOM 1627 C C . GLY A 1 209 ? -20.998 1.125 19.156 1.00 95.44 209 GLY A C 1
ATOM 1628 O O . GLY A 1 209 ? -20.913 -0.061 19.464 1.00 95.44 209 GLY A O 1
ATOM 1629 N N . GLN A 1 210 ? -22.094 1.824 19.447 1.00 95.69 210 GLN A N 1
ATOM 1630 C CA . GLN A 1 210 ? -23.242 1.219 20.129 1.00 95.69 210 GLN A CA 1
ATOM 1631 C C . GLN A 1 210 ? -23.889 0.101 19.301 1.00 95.69 210 GLN A C 1
ATOM 1633 O O . GLN A 1 210 ? -24.292 -0.924 19.854 1.00 95.69 210 GLN A O 1
ATOM 1638 N N . SER A 1 211 ? -24.001 0.292 17.985 1.00 95.44 211 SER A N 1
ATOM 1639 C CA . SER A 1 211 ? -24.569 -0.694 17.063 1.00 95.44 211 SER A CA 1
ATOM 1640 C C . SER A 1 211 ? -23.762 -1.995 17.060 1.00 95.44 211 SER A C 1
ATOM 1642 O O . SER A 1 211 ? -24.324 -3.061 17.329 1.00 95.44 211 SER A O 1
ATOM 1644 N N . ARG A 1 212 ? -22.440 -1.907 16.860 1.00 92.88 212 ARG A N 1
ATOM 1645 C CA . ARG A 1 212 ? -21.501 -3.040 16.954 1.00 92.88 212 ARG A CA 1
ATOM 1646 C C . ARG A 1 212 ? -21.508 -3.664 18.345 1.00 92.88 212 ARG A C 1
ATOM 1648 O O . ARG A 1 212 ? -21.594 -4.881 18.470 1.00 92.88 212 ARG A O 1
ATOM 1655 N N . GLY A 1 213 ? -21.501 -2.845 19.396 1.00 93.25 213 GLY A N 1
ATOM 1656 C CA . GLY A 1 213 ? -21.522 -3.319 20.779 1.00 93.25 213 GLY A CA 1
ATOM 1657 C C . GLY A 1 213 ? -22.737 -4.200 21.082 1.00 93.25 213 GLY A C 1
ATOM 1658 O O . GLY A 1 213 ? -22.591 -5.270 21.671 1.00 93.25 213 GLY A O 1
ATOM 1659 N N . ARG A 1 214 ? -23.927 -3.810 20.603 1.00 94.50 214 ARG A N 1
ATOM 1660 C CA . ARG A 1 214 ? -25.143 -4.631 20.732 1.00 94.50 214 ARG A CA 1
ATOM 1661 C C . ARG A 1 214 ? -25.035 -5.954 19.977 1.00 94.50 214 ARG A C 1
ATOM 1663 O O . ARG A 1 214 ? -25.390 -6.984 20.541 1.00 94.50 214 ARG A O 1
ATOM 1670 N N . ARG A 1 215 ? -24.532 -5.948 18.737 1.00 92.06 215 ARG A N 1
ATOM 1671 C CA . ARG A 1 215 ? -24.362 -7.182 17.948 1.00 92.06 215 ARG A CA 1
ATOM 1672 C C . ARG A 1 215 ? -23.397 -8.160 18.615 1.00 92.06 215 ARG A C 1
ATOM 1674 O O . ARG A 1 215 ? -23.694 -9.348 18.674 1.00 92.06 215 ARG A O 1
ATOM 1681 N N . ILE A 1 216 ? -22.308 -7.662 19.200 1.00 91.19 216 ILE A N 1
ATOM 1682 C CA . ILE A 1 216 ? -21.347 -8.481 19.954 1.00 91.19 216 ILE A CA 1
ATOM 1683 C C . ILE A 1 216 ? -21.994 -9.075 21.208 1.00 91.19 216 ILE A C 1
ATOM 1685 O O . ILE A 1 216 ? -21.875 -10.271 21.458 1.00 91.19 216 ILE A O 1
ATOM 1689 N N . GLN A 1 217 ? -22.737 -8.274 21.977 1.00 91.56 217 GLN A N 1
ATOM 1690 C CA . GLN A 1 217 ? -23.467 -8.764 23.155 1.00 91.56 217 GLN A CA 1
ATOM 1691 C C . GLN A 1 217 ? -24.528 -9.819 22.803 1.00 91.56 217 GLN A C 1
ATOM 1693 O O . GLN A 1 217 ? -24.805 -10.702 23.610 1.00 91.56 217 GLN A O 1
ATOM 1698 N N . GLN A 1 218 ? -25.111 -9.735 21.606 1.00 93.00 218 GLN A N 1
ATOM 1699 C CA . GLN A 1 218 ? -26.085 -10.695 21.078 1.00 93.00 218 GLN A CA 1
ATOM 1700 C C . GLN A 1 218 ? -25.435 -11.930 20.430 1.00 93.00 218 GLN A C 1
ATOM 1702 O O . GLN A 1 218 ? -26.154 -12.816 19.975 1.00 93.00 218 GLN A O 1
ATOM 1707 N N . GLY A 1 219 ? -24.101 -11.995 20.361 1.00 89.25 219 GLY A N 1
ATOM 1708 C CA . GLY A 1 219 ? -23.370 -13.078 19.699 1.00 89.25 219 GLY A CA 1
ATOM 1709 C C . GLY A 1 219 ? -23.488 -13.080 18.171 1.00 89.25 219 GLY A C 1
ATOM 1710 O O . GLY A 1 219 ? -23.159 -14.082 17.543 1.00 89.25 219 GLY A O 1
ATOM 1711 N N . LEU A 1 220 ? -23.964 -11.983 17.574 1.00 84.44 220 LEU A N 1
ATOM 1712 C CA . LEU A 1 220 ? -24.059 -11.815 16.120 1.0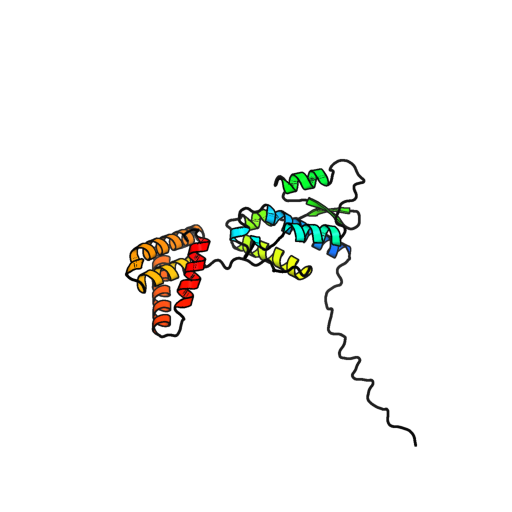0 84.44 220 LEU A CA 1
ATOM 1713 C C . LEU A 1 220 ? -22.703 -11.459 15.496 1.00 84.44 220 LEU A C 1
ATOM 1715 O O . LEU A 1 220 ? -22.445 -11.843 14.362 1.00 84.44 220 LEU A O 1
ATOM 1719 N N . ASP A 1 221 ? -21.841 -10.777 16.257 1.00 84.19 221 ASP A N 1
ATOM 1720 C CA . ASP A 1 221 ? -20.470 -10.427 15.875 1.00 84.19 221 ASP A CA 1
ATOM 1721 C C . ASP A 1 221 ? -19.473 -11.000 16.901 1.00 84.19 221 ASP A C 1
ATOM 1723 O O . ASP A 1 221 ? -19.747 -11.040 18.103 1.00 84.19 221 ASP A O 1
ATOM 1727 N N . SER A 1 222 ? -18.286 -11.413 16.444 1.00 83.38 222 SER A N 1
ATOM 1728 C CA . SER A 1 222 ? -17.220 -11.899 17.331 1.00 83.38 222 SER A CA 1
ATOM 1729 C C . SER A 1 222 ? -16.467 -10.744 17.994 1.00 83.38 222 SER A C 1
ATOM 1731 O O . SER A 1 222 ? -16.023 -9.810 17.327 1.00 83.38 222 SER A O 1
ATOM 1733 N N . ALA A 1 223 ? -16.225 -10.851 19.304 1.00 82.50 223 ALA A N 1
ATOM 1734 C CA . ALA A 1 223 ? -15.386 -9.901 20.037 1.00 82.50 223 ALA A CA 1
ATOM 1735 C C . ALA A 1 223 ? -13.920 -9.892 19.551 1.00 82.50 223 ALA A C 1
ATOM 1737 O O . ALA A 1 223 ? -13.232 -8.884 19.716 1.00 82.50 223 ALA A O 1
ATOM 1738 N N . ASN A 1 224 ? -13.451 -10.970 18.908 1.00 81.88 224 ASN A N 1
ATOM 1739 C CA . ASN A 1 224 ? -12.088 -11.050 18.368 1.00 81.88 224 ASN A CA 1
ATOM 1740 C C . ASN A 1 224 ? -11.850 -10.036 17.243 1.00 81.88 224 ASN A C 1
ATOM 1742 O O . ASN A 1 224 ? -10.748 -9.508 17.131 1.00 81.88 224 ASN A O 1
ATOM 1746 N N . VAL A 1 225 ? -12.896 -9.682 16.486 1.00 75.31 225 VAL A N 1
ATOM 1747 C CA . VAL A 1 225 ? -12.814 -8.679 15.412 1.00 75.31 225 VAL A CA 1
ATOM 1748 C C . VAL A 1 225 ? -12.377 -7.316 15.961 1.00 75.31 225 VAL A C 1
ATOM 1750 O O . VAL A 1 225 ? -11.657 -6.582 15.283 1.00 75.31 225 VAL A O 1
ATOM 1753 N N . ILE A 1 226 ? -12.741 -6.982 17.209 1.00 84.06 226 ILE A N 1
ATOM 1754 C CA . ILE A 1 226 ? -12.250 -5.765 17.873 1.00 84.06 226 ILE A CA 1
ATOM 1755 C C . ILE A 1 226 ? -10.734 -5.854 18.066 1.00 84.06 226 ILE A C 1
ATOM 1757 O O . ILE A 1 226 ? -10.032 -4.918 17.705 1.00 84.06 226 ILE A O 1
ATOM 1761 N N . GLN A 1 227 ? -10.222 -6.960 18.613 1.00 85.31 227 GLN A N 1
ATOM 1762 C CA . GLN A 1 227 ? -8.791 -7.119 18.904 1.00 85.31 227 GLN A CA 1
ATOM 1763 C C . GLN A 1 227 ? -7.940 -7.104 17.630 1.00 85.31 227 GLN A C 1
ATOM 1765 O O . GLN A 1 227 ? -6.913 -6.433 17.589 1.00 85.31 227 GLN A O 1
ATOM 1770 N N . GLU A 1 228 ? -8.396 -7.766 16.567 1.00 82.12 228 GLU A N 1
ATOM 1771 C CA . GLU A 1 228 ? -7.736 -7.739 15.256 1.00 82.12 228 GLU A CA 1
ATOM 1772 C C . GLU A 1 228 ? -7.713 -6.326 14.661 1.00 82.12 228 GLU A C 1
ATOM 1774 O O . GLU A 1 228 ? -6.691 -5.861 14.152 1.00 82.12 228 GLU A O 1
ATOM 1779 N N . THR A 1 229 ? -8.833 -5.605 14.761 1.00 85.81 229 THR A N 1
ATOM 1780 C CA . THR A 1 229 ? -8.931 -4.227 14.270 1.00 85.81 229 THR A CA 1
ATOM 1781 C C . THR A 1 229 ? -8.044 -3.287 15.081 1.00 85.81 229 THR A C 1
ATOM 1783 O O . THR A 1 229 ? -7.311 -2.495 14.494 1.00 85.81 229 THR A O 1
ATOM 1786 N N . LEU A 1 230 ? -8.035 -3.420 16.410 1.00 88.94 230 LEU A N 1
ATOM 1787 C CA . LEU A 1 230 ? -7.151 -2.666 17.298 1.00 88.94 230 LEU A CA 1
ATOM 1788 C C . LEU A 1 230 ? -5.679 -2.952 16.998 1.00 88.94 230 LEU A C 1
ATOM 1790 O O . LEU A 1 230 ? -4.912 -2.005 16.886 1.00 88.94 230 LEU A O 1
ATOM 1794 N N . GLY A 1 231 ? -5.287 -4.213 16.793 1.00 83.75 231 GLY A N 1
ATOM 1795 C CA . GLY A 1 231 ? -3.915 -4.570 16.421 1.00 83.75 231 GLY A CA 1
ATOM 1796 C C . GLY A 1 231 ? -3.460 -3.874 15.135 1.00 83.75 231 GLY A C 1
ATOM 1797 O O . GLY A 1 231 ? -2.365 -3.310 15.084 1.00 83.75 231 GLY A O 1
ATOM 1798 N N . ARG A 1 232 ? -4.338 -3.820 14.123 1.00 81.75 232 ARG A N 1
ATOM 1799 C CA . ARG A 1 232 ? -4.087 -3.058 12.890 1.00 81.75 232 ARG A CA 1
ATOM 1800 C C . ARG A 1 232 ? -3.984 -1.553 13.145 1.00 81.75 232 ARG A C 1
ATOM 1802 O O . ARG A 1 232 ? -3.061 -0.928 12.634 1.00 81.75 232 ARG A O 1
ATOM 1809 N N . CYS A 1 233 ? -4.863 -0.978 13.965 1.00 87.31 233 CYS A N 1
ATOM 1810 C CA . CYS A 1 233 ? -4.819 0.446 14.321 1.00 87.31 233 CYS A CA 1
ATOM 1811 C C . CYS A 1 233 ? -3.546 0.824 15.092 1.00 87.31 233 CYS A C 1
ATOM 1813 O O . CYS A 1 233 ? -2.906 1.824 14.774 1.00 87.31 233 CYS A O 1
ATOM 1815 N N . GLU A 1 234 ? -3.141 0.018 16.076 1.00 87.31 234 GLU A N 1
ATOM 1816 C CA . GLU A 1 234 ? -1.923 0.244 16.862 1.00 87.31 234 GLU A CA 1
ATOM 1817 C C . GLU A 1 234 ? -0.671 0.176 15.975 1.00 87.31 234 GLU A C 1
ATOM 1819 O O . GLU A 1 234 ? 0.210 1.030 16.092 1.00 87.31 234 GLU A O 1
ATOM 1824 N N . SER A 1 235 ? -0.615 -0.785 15.044 1.00 77.62 235 SER A N 1
ATOM 1825 C CA . SER A 1 235 ? 0.460 -0.886 14.049 1.00 77.62 235 SER A CA 1
ATOM 1826 C C . SER A 1 235 ? 0.471 0.319 13.098 1.00 77.62 235 SER A C 1
ATOM 1828 O O . SER A 1 235 ? 1.503 0.972 12.944 1.00 77.62 235 SER A O 1
ATOM 1830 N N . GLN A 1 236 ? -0.690 0.683 12.542 1.00 78.44 236 GLN A N 1
ATOM 1831 C CA . GLN A 1 236 ? -0.863 1.821 11.630 1.00 78.44 236 GLN A CA 1
ATOM 1832 C C . GLN A 1 236 ? -0.442 3.153 12.256 1.00 78.44 236 GLN A C 1
ATOM 1834 O O . GLN A 1 236 ? 0.108 4.023 11.578 1.00 78.44 236 GLN A O 1
ATOM 1839 N N . TYR A 1 237 ? -0.701 3.334 13.549 1.00 81.12 237 TYR A N 1
ATOM 1840 C CA . TYR A 1 237 ? -0.381 4.568 14.255 1.00 81.12 237 TYR A CA 1
ATOM 1841 C C . TYR A 1 237 ? 0.993 4.564 14.937 1.00 81.12 237 TYR A C 1
ATOM 1843 O O . TYR A 1 237 ? 1.396 5.604 15.458 1.00 81.12 237 TYR A O 1
ATOM 1851 N N . GLY A 1 238 ? 1.719 3.439 14.931 1.00 75.38 238 GLY A N 1
ATOM 1852 C CA . GLY A 1 238 ? 2.990 3.298 15.651 1.00 75.38 238 GLY A CA 1
ATOM 1853 C C . GLY A 1 238 ? 2.821 3.407 17.169 1.00 75.38 238 GLY A C 1
ATOM 1854 O O . GLY A 1 238 ? 3.642 4.017 17.850 1.00 75.38 238 GLY A O 1
ATOM 1855 N N . LEU A 1 239 ? 1.704 2.891 17.679 1.00 76.00 239 LEU A N 1
ATOM 1856 C CA . LEU A 1 239 ? 1.267 3.024 19.068 1.00 76.00 239 LEU A CA 1
ATOM 1857 C C . LEU A 1 239 ? 1.441 1.735 19.884 1.00 76.00 239 LEU A C 1
ATOM 1859 O O . LEU A 1 239 ? 1.402 1.798 21.116 1.00 76.00 239 LEU A O 1
ATOM 1863 N N . GLY A 1 240 ? 1.690 0.610 19.204 1.00 60.94 240 GLY A N 1
ATOM 1864 C CA . GLY A 1 240 ? 2.088 -0.645 19.832 1.00 60.94 240 GLY A CA 1
ATOM 1865 C C . GLY A 1 240 ? 3.473 -0.519 20.468 1.00 60.94 240 GLY A C 1
ATOM 1866 O O . GLY A 1 240 ? 4.450 -0.261 19.766 1.00 60.94 240 GLY A O 1
ATOM 1867 N N . GLN A 1 241 ? 3.529 -0.670 21.793 1.00 43.28 241 GLN A N 1
ATOM 1868 C CA . GLN A 1 241 ? 4.756 -0.921 22.556 1.00 43.28 241 GLN A CA 1
ATOM 1869 C C . GLN A 1 241 ? 5.007 -2.422 22.649 1.00 43.28 241 GLN A C 1
ATOM 1871 O O . GLN A 1 241 ? 4.021 -3.150 22.907 1.00 43.28 241 GLN A O 1
#

Sequence (241 aa):
MKVFHLRLKTIICGLLFTLFCNPALSTEDVMKQAGRCAVNYLQVSHASAANRVIVDYEQIDVRERAWHLIRTYQLNPSISGSGNNFAVDLNRFVQGKSNSLQLGVNGNVVLFPEASIKDDLDSQDRSAQLSAIQTLAACDDLYGFTPKITAIDLTSDFDCAVSYWLLGAFNPAQRAMASERTRFAMRRHIQVNPDTNAAQLEQQVLAEGQSRGRRIQQGLDSANVIQETLGRCESQYGLGQ